Protein AF-A0A0L0CRK2-F1 (afdb_monomer)

Solvent-accessible surface area (backbone atoms only — not comparable to full-atom values): 11687 Å² total; per-residue (Å²): 144,70,78,75,65,72,51,56,44,48,48,44,44,53,53,49,49,50,48,45,52,72,73,42,84,86,64,79,87,74,56,69,65,60,54,51,49,54,25,52,44,57,60,50,49,52,51,47,54,47,52,53,46,52,78,40,98,55,59,78,74,70,24,38,53,68,66,81,98,44,100,46,71,32,73,90,44,76,27,23,46,67,73,44,50,48,61,48,50,54,54,49,54,53,42,52,53,50,50,52,50,47,53,53,49,47,69,75,40,47,66,61,52,45,62,74,61,65,71,63,66,58,67,62,51,51,53,50,51,51,53,52,50,53,49,51,56,52,52,50,43,55,49,36,54,54,48,29,49,51,47,52,69,74,63,40,82,80,56,53,66,60,40,51,50,35,52,48,52,50,69,44,39,65,57,54,51,45,51,58,70,53,68,32,69,74,49,45,52,52,51,51,52,54,53,53,51,54,53,54,57,58,63,74,77,110

Sequence (206 aa):
MVLGDKYTPFYIVAHYDTWKSLTKINQDETSFGTYFLIGCFIPLLLTFLTYMAHISNLPNEWKPGMEGDVCAVNTIRWSAVIYYYIPCCVVFCFSITLYVRIVVFKKKHSEELQSLFGHGPEPLLERFALLFRIFLFMGISWSLDILSYFFRLFFGAEDYFIYTALDLFNAFHGFFVFLAFICRKSVLQKIQKKISLTKKHKSNFF

Radius of gyration: 21.85 Å; Cα contacts (8 Å, |Δi|>4): 111; chains: 1; bounding box: 48×35×72 Å

Mean predicted aligned error: 10.13 Å

pLDDT: mean 76.77, std 10.76, range [35.81, 89.12]

Foldseek 3Di:
DPVLCLCLLLLLLLLVVLLCCLVCVDDDDPDPVVSVCRSNVLVVVLVVVLVVQQPDPDDPLLRLPCDPDDNDRDLLGPNCCVSPLVSVVVSLVSSVVSLVVSVVSCVVCVPVVCVSVPDDPPPVVVSNVVSVLVNVLSVLLSVLSVVLSVCCVPVNCPPVPRSVVSVVCSVCSVVVSCCVPCVDPVNVVVVVVVVVVVVVVVVVVD

Structure (mmCIF, N/CA/C/O backbone):
data_AF-A0A0L0CRK2-F1
#
_entry.id   AF-A0A0L0CRK2-F1
#
loop_
_atom_site.group_PDB
_atom_site.id
_atom_site.type_symbol
_atom_site.label_atom_id
_atom_site.label_alt_id
_atom_site.label_comp_id
_atom_site.label_asym_id
_atom_site.label_entity_id
_atom_site.label_seq_id
_atom_site.pdbx_PDB_ins_code
_atom_site.Cartn_x
_atom_site.Cartn_y
_atom_site.Cartn_z
_atom_site.occupancy
_atom_site.B_iso_or_equiv
_atom_site.auth_seq_id
_atom_site.auth_comp_id
_atom_site.auth_asym_id
_atom_site.auth_atom_id
_atom_site.pdbx_PDB_model_num
ATOM 1 N N . MET A 1 1 ? 12.368 -5.145 -4.541 1.00 36.31 1 MET A N 1
ATOM 2 C CA . MET A 1 1 ? 11.289 -4.316 -3.970 1.00 36.31 1 MET A CA 1
ATOM 3 C C . MET A 1 1 ? 9.948 -4.821 -4.514 1.00 36.31 1 MET A C 1
ATOM 5 O O . MET A 1 1 ? 9.408 -4.234 -5.425 1.00 36.31 1 MET A O 1
ATOM 9 N N . VAL A 1 2 ? 9.491 -5.998 -4.058 1.00 38.25 2 VAL A N 1
ATOM 10 C CA . VAL A 1 2 ? 8.211 -6.647 -4.473 1.00 38.25 2 VAL A CA 1
ATOM 11 C C . VAL A 1 2 ? 7.490 -7.231 -3.238 1.00 38.25 2 VAL A C 1
ATOM 13 O O . VAL A 1 2 ? 6.493 -7.942 -3.314 1.00 38.25 2 VAL A O 1
ATOM 16 N N . LEU A 1 3 ? 8.019 -6.967 -2.034 1.00 35.81 3 LEU A N 1
ATOM 17 C CA . LEU A 1 3 ? 7.400 -7.429 -0.790 1.00 35.81 3 LEU A CA 1
ATOM 18 C C . LEU A 1 3 ? 6.301 -6.478 -0.286 1.00 35.81 3 LEU A C 1
ATOM 20 O O . LEU A 1 3 ? 5.521 -6.893 0.565 1.00 35.81 3 LEU A O 1
ATOM 24 N N . GLY A 1 4 ? 6.222 -5.246 -0.806 1.00 45.47 4 GLY A N 1
ATOM 25 C CA . GLY A 1 4 ? 5.204 -4.258 -0.428 1.00 45.47 4 GLY A CA 1
ATOM 26 C C . GLY A 1 4 ? 3.812 -4.563 -0.992 1.00 45.47 4 GLY A C 1
ATOM 27 O O . GLY A 1 4 ? 2.815 -4.372 -0.299 1.00 45.47 4 GLY A O 1
ATOM 28 N N . ASP A 1 5 ? 3.731 -5.144 -2.192 1.00 51.47 5 ASP A N 1
ATOM 29 C CA . ASP A 1 5 ? 2.469 -5.217 -2.958 1.00 51.47 5 ASP A CA 1
ATOM 30 C C . ASP A 1 5 ? 1.616 -6.440 -2.632 1.00 51.47 5 ASP A C 1
ATOM 32 O O . ASP A 1 5 ? 0.447 -6.530 -3.008 1.00 51.47 5 ASP A O 1
ATOM 36 N N . LYS A 1 6 ? 2.177 -7.385 -1.870 1.00 50.41 6 LYS A N 1
ATOM 37 C CA . LYS A 1 6 ? 1.461 -8.586 -1.418 1.00 50.41 6 LYS A CA 1
ATOM 38 C C . LYS A 1 6 ? 0.311 -8.262 -0.460 1.00 50.41 6 LYS A C 1
ATOM 40 O O . LYS A 1 6 ? -0.557 -9.103 -0.245 1.00 50.41 6 LYS A O 1
ATOM 45 N N . TYR A 1 7 ? 0.282 -7.055 0.105 1.00 52.38 7 TYR A N 1
ATOM 46 C CA . TYR A 1 7 ? -0.694 -6.646 1.116 1.00 52.38 7 TYR A CA 1
ATOM 47 C C . TYR A 1 7 ? -1.873 -5.830 0.558 1.00 52.38 7 TYR A C 1
ATOM 49 O O . TYR A 1 7 ? -2.896 -5.699 1.230 1.00 52.38 7 TYR A O 1
ATOM 57 N N . THR A 1 8 ? -1.781 -5.311 -0.667 1.00 62.81 8 THR A N 1
ATOM 58 C CA . THR A 1 8 ? -2.810 -4.453 -1.284 1.00 62.81 8 THR A CA 1
ATOM 59 C C . THR A 1 8 ? -4.173 -5.142 -1.498 1.00 62.81 8 THR A C 1
ATOM 61 O O . THR A 1 8 ? -5.208 -4.513 -1.266 1.00 62.81 8 THR A O 1
ATOM 64 N N . PRO A 1 9 ? -4.241 -6.436 -1.864 1.00 68.56 9 PRO A N 1
ATOM 65 C CA . PRO A 1 9 ? -5.516 -7.147 -1.997 1.00 68.56 9 PRO A CA 1
ATOM 66 C C . PRO A 1 9 ? -6.211 -7.376 -0.648 1.00 68.56 9 PRO A C 1
ATOM 68 O O . PRO A 1 9 ? -7.414 -7.153 -0.518 1.00 68.56 9 PRO A O 1
ATOM 71 N N . PHE A 1 10 ? -5.450 -7.761 0.382 1.00 72.94 10 PHE A N 1
ATOM 72 C CA . PHE A 1 10 ? -5.966 -7.931 1.747 1.00 72.94 10 PHE A CA 1
ATOM 73 C C . PHE A 1 10 ? -6.481 -6.618 2.336 1.00 72.94 10 PHE A C 1
ATOM 75 O O . PHE A 1 10 ? -7.416 -6.605 3.134 1.00 72.94 10 PHE A O 1
ATOM 82 N N . TYR A 1 11 ? -5.900 -5.504 1.905 1.00 75.19 11 TYR A N 1
ATOM 83 C CA . TYR A 1 11 ? -6.330 -4.173 2.282 1.00 75.19 11 TYR A CA 1
ATOM 84 C C . TYR A 1 11 ? -7.701 -3.797 1.696 1.00 75.19 11 TYR A C 1
ATOM 86 O O . TYR A 1 11 ? -8.580 -3.361 2.444 1.00 75.19 11 TYR A O 1
ATOM 94 N N . ILE A 1 12 ? -7.928 -4.039 0.396 1.00 77.44 12 ILE A N 1
ATOM 95 C CA . ILE A 1 12 ? -9.258 -3.868 -0.215 1.00 77.44 12 ILE A CA 1
ATOM 96 C C . ILE A 1 12 ? -10.290 -4.704 0.537 1.00 77.44 12 ILE A C 1
ATOM 98 O O . ILE A 1 12 ? -11.371 -4.215 0.860 1.00 77.44 12 ILE A O 1
ATOM 102 N N . VAL A 1 13 ? -9.944 -5.955 0.831 1.00 81.25 13 VAL A N 1
ATOM 103 C CA . VAL A 1 13 ? -10.810 -6.889 1.548 1.00 81.25 13 VAL A CA 1
ATOM 104 C C . VAL A 1 13 ? -11.166 -6.357 2.939 1.00 81.25 13 VAL A C 1
ATOM 106 O O . VAL A 1 13 ? -12.339 -6.368 3.294 1.00 81.25 13 VAL A O 1
ATOM 109 N N . ALA A 1 14 ? -10.211 -5.802 3.690 1.00 78.06 14 ALA A N 1
ATOM 110 C CA . ALA A 1 14 ? -10.474 -5.198 4.999 1.00 78.06 14 ALA A CA 1
ATOM 111 C C . ALA A 1 14 ? -11.383 -3.954 4.919 1.00 78.06 14 ALA A C 1
ATOM 113 O O . ALA A 1 14 ? -12.277 -3.771 5.750 1.00 78.06 14 ALA A O 1
ATOM 114 N N . HIS A 1 15 ? -11.190 -3.100 3.907 1.00 79.25 15 HIS A N 1
ATOM 115 C CA . HIS A 1 15 ? -12.060 -1.943 3.665 1.00 79.25 15 HIS A CA 1
ATOM 116 C C . HIS A 1 15 ? -13.468 -2.365 3.248 1.00 79.25 15 HIS A C 1
ATOM 118 O O . HIS A 1 15 ? -14.451 -1.808 3.737 1.00 79.25 15 HIS A O 1
ATOM 124 N N . TYR A 1 16 ? -13.572 -3.362 2.374 1.00 82.44 16 TYR A N 1
ATOM 125 C CA . TYR A 1 16 ? -14.840 -3.919 1.930 1.00 82.44 16 TYR A CA 1
ATOM 126 C C . TYR A 1 16 ? -15.593 -4.595 3.078 1.00 82.44 16 TYR A C 1
ATOM 128 O O . TYR A 1 16 ? -16.785 -4.351 3.242 1.00 82.44 16 TYR A O 1
ATOM 136 N N . ASP A 1 17 ? -14.905 -5.381 3.904 1.00 80.69 17 ASP A N 1
ATOM 137 C CA . ASP A 1 17 ? -15.493 -6.033 5.073 1.00 80.69 17 ASP A CA 1
ATOM 138 C C . ASP A 1 17 ? -15.990 -5.010 6.098 1.00 80.69 17 ASP A C 1
ATOM 140 O O . ASP A 1 17 ? -17.112 -5.109 6.591 1.00 80.69 17 ASP A O 1
ATOM 144 N N . THR A 1 18 ? -15.217 -3.946 6.330 1.00 76.56 18 THR A N 1
ATOM 145 C CA . THR A 1 18 ? -15.659 -2.834 7.181 1.00 76.56 18 THR A CA 1
ATOM 146 C C . THR A 1 18 ? -16.890 -2.152 6.591 1.00 76.56 18 THR A C 1
ATOM 148 O O . THR A 1 18 ? -17.867 -1.924 7.297 1.00 76.56 18 THR A O 1
ATOM 151 N N . TRP A 1 19 ? -16.877 -1.835 5.295 1.00 80.88 19 TRP A N 1
ATOM 152 C CA . TRP A 1 19 ? -18.024 -1.240 4.610 1.00 80.88 19 TRP A CA 1
ATOM 153 C C . TRP A 1 19 ? -19.273 -2.125 4.713 1.00 80.88 19 TRP A C 1
ATOM 155 O O . TRP A 1 19 ? -20.365 -1.636 5.010 1.00 80.88 19 TRP A O 1
ATOM 165 N N . LYS A 1 20 ? -19.115 -3.434 4.515 1.00 79.19 20 LYS A N 1
ATOM 166 C CA . LYS A 1 20 ? -20.189 -4.420 4.630 1.00 79.19 20 LYS A CA 1
ATOM 167 C C . LYS A 1 20 ? -20.707 -4.514 6.066 1.00 79.19 20 LYS A C 1
ATOM 169 O O . LYS A 1 20 ? -21.913 -4.434 6.259 1.00 79.19 20 LYS A O 1
ATOM 174 N N . SER A 1 21 ? -19.821 -4.586 7.060 1.00 76.06 21 SER A N 1
ATOM 175 C CA . SER A 1 21 ? -20.184 -4.590 8.484 1.00 76.06 21 SER A CA 1
ATOM 176 C C . SER A 1 21 ? -20.952 -3.332 8.897 1.00 76.06 21 SER A C 1
ATOM 178 O O . SER A 1 21 ? -21.881 -3.410 9.691 1.00 76.06 21 SER A O 1
ATOM 180 N N . LEU A 1 22 ? -20.602 -2.169 8.340 1.00 74.06 22 LEU A N 1
ATOM 181 C CA . LEU A 1 22 ? -21.299 -0.906 8.609 1.00 74.06 22 LEU A CA 1
ATOM 182 C C . LEU A 1 22 ? -22.679 -0.824 7.946 1.00 74.06 22 LEU A C 1
ATOM 184 O O . LEU A 1 22 ? -23.572 -0.181 8.484 1.00 74.06 22 LEU A O 1
ATOM 188 N N . THR A 1 23 ? -22.849 -1.441 6.775 1.00 73.12 23 THR A N 1
ATOM 189 C CA . THR A 1 23 ? -24.088 -1.351 5.982 1.00 73.12 23 THR A CA 1
ATOM 190 C C . THR A 1 23 ? -25.065 -2.498 6.232 1.00 73.12 23 THR A C 1
ATOM 192 O O . THR A 1 23 ? -26.259 -2.341 5.987 1.00 73.12 23 THR A O 1
ATOM 195 N N . LYS A 1 24 ? -24.591 -3.649 6.718 1.00 70.19 24 LYS A N 1
ATOM 196 C CA . LYS A 1 24 ? -25.390 -4.854 6.971 1.00 70.19 24 LYS A CA 1
ATOM 197 C C . LYS A 1 24 ? -25.161 -5.373 8.385 1.00 70.19 24 LYS A C 1
ATOM 199 O O . LYS A 1 24 ? -24.598 -6.443 8.584 1.00 70.19 24 LYS A O 1
ATOM 204 N N . ILE A 1 25 ? -25.663 -4.628 9.361 1.00 61.53 25 ILE A N 1
ATOM 205 C CA . ILE A 1 25 ? -25.484 -4.901 10.797 1.00 61.53 25 ILE A CA 1
ATOM 206 C C . ILE A 1 25 ? -26.128 -6.240 11.245 1.00 61.53 25 ILE A C 1
ATOM 208 O O . ILE A 1 25 ? -25.830 -6.717 12.330 1.00 61.53 25 ILE A O 1
ATOM 212 N N . ASN A 1 26 ? -26.925 -6.904 10.390 1.00 52.72 26 ASN A N 1
ATOM 213 C CA . ASN A 1 26 ? -27.700 -8.112 10.724 1.00 52.72 26 ASN A CA 1
ATOM 214 C C . ASN A 1 26 ? -27.588 -9.289 9.725 1.00 52.72 26 ASN A C 1
ATOM 216 O O . ASN A 1 26 ? -28.481 -10.133 9.708 1.00 52.72 26 ASN A O 1
ATOM 220 N N . GLN A 1 27 ? -26.569 -9.374 8.856 1.00 52.06 27 GLN A N 1
ATOM 221 C CA . GLN A 1 27 ? -26.530 -10.450 7.846 1.00 52.06 27 GLN A CA 1
ATOM 222 C C . GLN A 1 27 ? -25.174 -11.161 7.744 1.00 52.06 27 GLN A C 1
ATOM 224 O O . GLN A 1 27 ? -24.186 -10.534 7.370 1.00 52.06 27 GLN A O 1
ATOM 229 N N . ASP A 1 28 ? -25.210 -12.464 8.057 1.00 55.88 28 ASP A N 1
ATOM 230 C CA . ASP A 1 28 ? -24.204 -13.536 7.969 1.00 55.88 28 ASP A CA 1
ATOM 231 C C . ASP A 1 28 ? -22.724 -13.144 7.838 1.00 55.88 28 ASP A C 1
ATOM 233 O O . ASP A 1 28 ? -22.270 -12.582 6.831 1.00 55.88 28 ASP A O 1
ATOM 237 N N . GLU A 1 29 ? -21.947 -13.582 8.838 1.00 58.38 29 GLU A N 1
ATOM 238 C CA . GLU A 1 29 ? -20.487 -13.635 8.808 1.00 58.38 29 GLU A CA 1
ATOM 239 C C . GLU A 1 29 ? -20.020 -14.460 7.601 1.00 58.38 29 GLU A C 1
ATOM 241 O O . GLU A 1 29 ? -19.948 -15.689 7.617 1.00 58.38 29 GLU A O 1
ATOM 246 N N . THR A 1 30 ? -19.659 -13.782 6.516 1.00 57.88 30 THR A N 1
ATOM 247 C CA . THR A 1 30 ? -18.853 -14.410 5.471 1.00 57.88 30 THR A CA 1
ATOM 248 C C . THR A 1 30 ? -17.532 -14.846 6.090 1.00 57.88 30 THR A C 1
ATOM 250 O O . THR A 1 30 ? -16.768 -14.005 6.558 1.00 57.88 30 THR A O 1
ATOM 253 N N . SER A 1 31 ? -17.276 -16.158 6.094 1.00 65.88 31 SER A N 1
ATOM 254 C CA . SER A 1 31 ? -16.084 -16.755 6.702 1.00 65.88 31 SER A CA 1
ATOM 255 C C . SER A 1 31 ? -14.807 -16.057 6.234 1.00 65.88 31 SER A C 1
ATOM 257 O O . SER A 1 31 ? -14.587 -15.883 5.029 1.00 65.88 31 SER A O 1
ATOM 259 N N . PHE A 1 32 ? -13.943 -15.713 7.194 1.00 71.44 32 PHE A N 1
ATOM 260 C CA . PHE A 1 32 ? -12.605 -15.142 6.992 1.00 71.44 32 PHE A CA 1
ATOM 261 C C . PHE A 1 32 ? -11.808 -15.860 5.888 1.00 71.44 32 PHE A C 1
ATOM 263 O O . PHE A 1 32 ? -11.055 -15.225 5.150 1.00 71.44 32 PHE A O 1
ATOM 270 N N . GLY A 1 33 ? -12.030 -17.169 5.709 1.00 72.94 33 GLY A N 1
ATOM 271 C CA . GLY A 1 33 ? -11.408 -17.956 4.644 1.00 72.94 33 GLY A CA 1
ATOM 272 C C . GLY A 1 33 ? -11.730 -17.458 3.231 1.00 72.94 33 GLY A C 1
ATOM 273 O O . GLY A 1 33 ? -10.839 -17.406 2.391 1.00 72.94 33 GLY A O 1
ATOM 274 N N . THR A 1 34 ? -12.961 -17.016 2.963 1.00 76.25 34 THR A N 1
ATOM 275 C CA . THR A 1 34 ? -13.360 -16.518 1.630 1.00 76.25 34 THR A CA 1
ATOM 276 C C . THR A 1 34 ? -12.650 -15.207 1.302 1.00 76.25 34 THR A C 1
ATOM 278 O O . THR A 1 34 ? -12.123 -15.020 0.208 1.00 76.25 34 THR A O 1
ATOM 281 N N . TYR A 1 35 ? -12.577 -14.314 2.283 1.00 75.62 35 TYR A N 1
ATOM 282 C CA . TYR A 1 35 ? -11.869 -13.043 2.181 1.00 75.62 35 TYR A CA 1
ATOM 283 C C . TYR A 1 35 ? -10.363 -13.225 1.986 1.00 75.62 35 TYR A C 1
ATOM 285 O O . TYR A 1 35 ? -9.758 -12.558 1.145 1.00 75.62 35 TYR A O 1
ATOM 293 N N . PHE A 1 36 ? -9.769 -14.172 2.712 1.00 79.56 36 PHE A N 1
ATOM 294 C CA . PHE A 1 36 ? -8.368 -14.535 2.549 1.00 79.56 36 PHE A CA 1
ATOM 295 C C . PHE A 1 36 ? -8.086 -15.099 1.149 1.00 79.56 36 PHE A C 1
ATOM 297 O O . PHE A 1 36 ? -7.136 -14.675 0.493 1.00 79.56 36 PHE A O 1
ATOM 304 N N . LEU A 1 37 ? -8.946 -15.995 0.654 1.00 83.38 37 LEU A N 1
ATOM 305 C CA . LEU A 1 37 ? -8.837 -16.558 -0.692 1.00 83.38 37 LEU A CA 1
ATOM 306 C C . LEU A 1 37 ? -8.912 -15.478 -1.778 1.00 83.38 37 LEU A C 1
ATOM 308 O O . LEU A 1 37 ? -8.086 -15.492 -2.685 1.00 83.38 37 LEU A O 1
ATOM 312 N N . ILE A 1 38 ? -9.830 -14.512 -1.668 1.00 80.69 38 ILE A N 1
ATOM 313 C CA . ILE A 1 38 ? -9.928 -13.382 -2.612 1.00 80.69 38 ILE A CA 1
ATOM 314 C C . ILE A 1 38 ? -8.653 -12.528 -2.581 1.00 80.69 38 ILE A C 1
ATOM 316 O O . ILE A 1 38 ? -8.122 -12.172 -3.635 1.00 80.69 38 ILE A O 1
ATOM 320 N N . GLY A 1 39 ? -8.133 -12.240 -1.383 1.00 80.12 39 GLY A N 1
ATOM 321 C CA . GLY A 1 39 ? -6.882 -11.501 -1.205 1.00 80.12 39 GLY A CA 1
ATOM 322 C C . GLY A 1 39 ? -5.674 -12.206 -1.832 1.00 80.12 39 GLY A C 1
ATOM 323 O O . GLY A 1 39 ? -4.819 -11.554 -2.422 1.00 80.12 39 GLY A O 1
ATOM 324 N N . CYS A 1 40 ? -5.626 -13.536 -1.783 1.00 83.81 40 CYS A N 1
ATOM 325 C CA . CYS A 1 40 ? -4.587 -14.328 -2.445 1.00 83.81 40 CYS A CA 1
ATOM 326 C C . CYS A 1 40 ? -4.801 -14.462 -3.957 1.00 83.81 40 CYS A C 1
ATOM 328 O O . CYS A 1 40 ? -3.837 -14.485 -4.718 1.00 83.81 40 CYS A O 1
ATOM 330 N N . PHE A 1 41 ? -6.049 -14.563 -4.409 1.00 85.44 41 PHE A N 1
ATOM 331 C CA . PHE A 1 41 ? -6.373 -14.877 -5.797 1.00 85.44 41 PHE A CA 1
ATOM 332 C C . PHE A 1 41 ? -5.975 -13.759 -6.763 1.00 85.44 41 PHE A C 1
ATOM 334 O O . PHE A 1 41 ? -5.354 -14.029 -7.785 1.00 85.44 41 PHE A O 1
ATOM 341 N N . ILE A 1 42 ? -6.275 -12.501 -6.428 1.00 82.12 42 ILE A N 1
ATOM 342 C CA . ILE A 1 42 ? -5.956 -11.337 -7.271 1.00 82.12 42 ILE A CA 1
ATOM 343 C C . ILE A 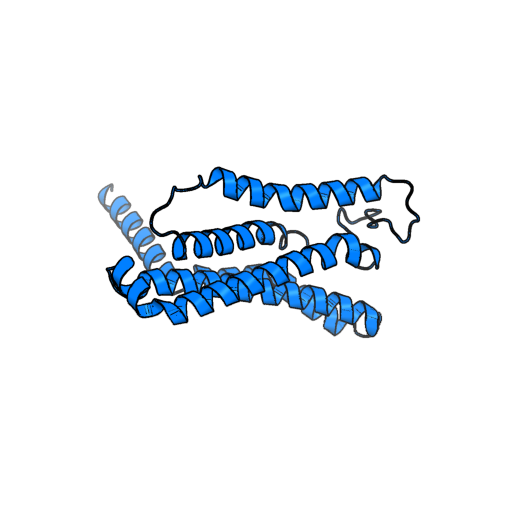1 42 ? -4.450 -11.236 -7.604 1.00 82.12 42 ILE A C 1
ATOM 345 O O . ILE A 1 42 ? -4.114 -11.174 -8.787 1.00 82.12 42 ILE A O 1
ATOM 349 N N . PRO A 1 43 ? -3.518 -11.245 -6.629 1.00 83.81 43 PRO A N 1
ATOM 350 C CA . PRO A 1 43 ? -2.091 -11.143 -6.920 1.00 83.81 43 PRO A CA 1
ATOM 351 C C . PRO A 1 43 ? -1.551 -12.400 -7.611 1.00 83.81 43 PRO A C 1
ATOM 353 O O . PRO A 1 43 ? -0.675 -12.283 -8.467 1.00 83.81 43 PRO A O 1
ATOM 356 N N . LEU A 1 44 ? -2.083 -13.590 -7.300 1.00 86.31 44 LEU A N 1
ATOM 357 C CA . LEU A 1 44 ? -1.728 -14.823 -8.009 1.00 86.31 44 LEU A CA 1
ATOM 358 C C . LEU A 1 44 ? -2.136 -14.759 -9.481 1.00 86.31 44 LEU A C 1
ATOM 360 O O . LEU A 1 44 ? -1.332 -15.098 -10.344 1.00 86.31 44 LEU A O 1
ATOM 364 N N . LEU A 1 45 ? -3.342 -14.271 -9.773 1.00 87.31 45 LEU A N 1
ATOM 365 C CA . LEU A 1 45 ? -3.829 -14.096 -11.135 1.00 87.31 45 LEU A CA 1
ATOM 366 C C . LEU A 1 45 ? -2.969 -13.087 -11.906 1.00 87.31 45 LEU A C 1
ATOM 368 O O . LEU A 1 45 ? -2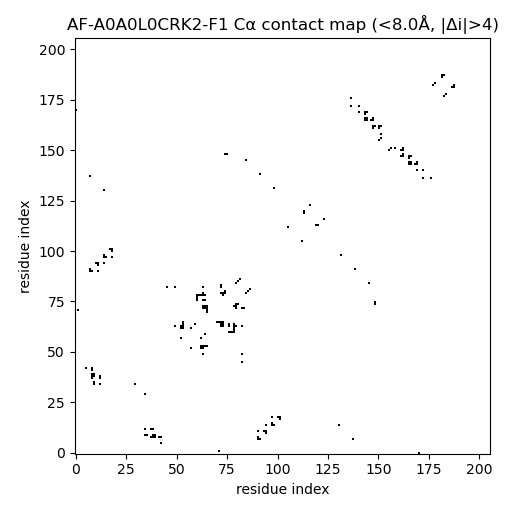.537 -13.386 -13.014 1.00 87.31 45 LEU A O 1
ATOM 372 N N . LEU A 1 46 ? -2.661 -11.927 -11.317 1.00 85.25 46 LEU A N 1
ATOM 373 C CA . LEU A 1 46 ? -1.789 -10.924 -11.944 1.00 85.25 46 LEU A CA 1
ATOM 374 C C . LEU A 1 46 ? -0.381 -11.472 -12.213 1.00 85.25 46 LEU A C 1
ATOM 376 O O . LEU A 1 46 ? 0.173 -11.263 -13.295 1.00 85.25 46 LEU A O 1
ATOM 380 N N . THR A 1 47 ? 0.179 -12.221 -11.261 1.00 86.25 47 THR A N 1
ATOM 381 C CA . THR A 1 47 ? 1.489 -12.872 -11.413 1.00 86.25 47 THR A CA 1
ATOM 382 C C . THR A 1 47 ? 1.453 -13.907 -12.532 1.00 86.25 47 THR A C 1
ATOM 384 O O . THR A 1 47 ? 2.335 -13.920 -13.387 1.00 86.25 47 THR A O 1
ATOM 387 N N . PHE A 1 48 ? 0.410 -14.738 -12.568 1.00 87.88 48 PHE A N 1
ATOM 388 C CA . PHE A 1 48 ? 0.217 -15.749 -13.599 1.00 87.88 48 PHE A CA 1
ATOM 389 C C . PHE A 1 48 ? 0.085 -15.123 -14.991 1.00 87.88 48 PHE A C 1
ATOM 391 O O . PHE A 1 48 ? 0.794 -15.529 -15.904 1.00 87.88 48 PHE A O 1
ATOM 398 N N . LEU A 1 49 ? -0.747 -14.090 -15.154 1.00 88.00 49 LEU A N 1
ATOM 399 C CA . LEU A 1 49 ? -0.907 -13.383 -16.430 1.00 88.00 49 LEU A CA 1
ATOM 400 C C . LEU A 1 49 ? 0.406 -12.749 -16.902 1.00 88.00 49 LEU A C 1
ATOM 402 O O . LEU A 1 49 ? 0.751 -12.844 -18.078 1.00 88.00 49 LEU A O 1
ATOM 406 N N . THR A 1 50 ? 1.165 -12.155 -15.982 1.00 86.56 50 THR A N 1
ATOM 407 C CA . THR A 1 50 ? 2.471 -11.559 -16.292 1.00 86.56 50 THR A CA 1
ATOM 408 C C . THR A 1 50 ? 3.487 -12.624 -16.709 1.00 86.56 50 THR A C 1
ATOM 410 O O . THR A 1 50 ? 4.233 -12.431 -17.668 1.00 86.56 50 THR A O 1
ATOM 413 N N . TYR A 1 51 ? 3.493 -13.774 -16.034 1.00 86.12 51 TYR A N 1
ATOM 414 C CA . TYR A 1 51 ? 4.338 -14.908 -16.399 1.00 86.12 51 TYR A CA 1
ATOM 415 C C . TYR A 1 51 ? 3.963 -15.485 -17.773 1.00 86.12 51 TYR A C 1
ATOM 417 O O . TYR A 1 51 ? 4.836 -15.711 -18.608 1.00 86.12 5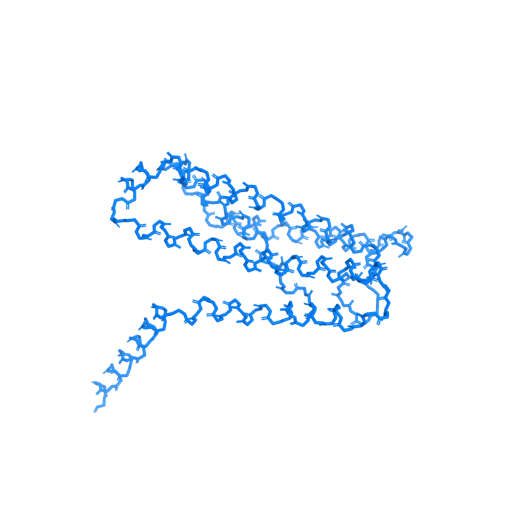1 TYR A O 1
ATOM 425 N N . MET A 1 52 ? 2.666 -15.637 -18.056 1.00 87.25 52 MET A N 1
ATOM 426 C CA . MET A 1 52 ? 2.179 -16.073 -19.368 1.00 87.25 52 MET A CA 1
ATOM 427 C C . MET A 1 52 ? 2.587 -15.094 -20.478 1.00 87.25 52 MET A C 1
ATOM 429 O O . MET A 1 52 ? 2.997 -15.519 -21.559 1.00 87.25 52 MET A O 1
ATOM 433 N N . ALA A 1 53 ? 2.543 -13.787 -20.213 1.00 86.12 53 ALA A N 1
ATOM 434 C CA . ALA A 1 53 ? 3.021 -12.770 -21.148 1.00 86.12 53 ALA A CA 1
ATOM 435 C C . ALA A 1 53 ? 4.543 -12.838 -21.370 1.00 86.12 53 ALA A C 1
ATOM 437 O O . ALA A 1 53 ? 5.018 -12.570 -22.470 1.00 86.12 53 ALA A O 1
ATOM 438 N N . HIS A 1 54 ? 5.321 -13.236 -20.361 1.00 84.06 54 HIS A N 1
ATOM 439 C CA . HIS A 1 54 ? 6.766 -13.404 -20.501 1.00 84.06 54 HIS A CA 1
ATOM 440 C C . HIS A 1 54 ? 7.142 -14.543 -21.461 1.00 84.06 54 HIS A C 1
ATOM 442 O O . HIS A 1 54 ? 7.980 -14.344 -22.341 1.00 84.06 54 HIS A O 1
ATOM 448 N N . ILE A 1 55 ? 6.498 -15.708 -21.323 1.00 85.69 55 ILE A N 1
ATOM 449 C CA . ILE A 1 55 ? 6.777 -16.898 -22.150 1.00 85.69 55 ILE A CA 1
ATOM 450 C C . ILE A 1 55 ? 6.159 -16.827 -23.555 1.00 85.69 55 ILE A C 1
ATOM 452 O O . ILE A 1 55 ? 6.466 -17.651 -24.413 1.00 85.69 55 ILE A O 1
ATOM 456 N N . SER A 1 56 ? 5.271 -15.863 -23.796 1.00 87.12 56 SER A N 1
ATOM 457 C CA . SER A 1 56 ? 4.608 -15.681 -25.086 1.00 87.12 56 SER A CA 1
ATOM 458 C C . SER A 1 56 ? 5.544 -15.071 -26.136 1.00 87.12 56 SER A C 1
ATOM 460 O O . SER A 1 56 ? 6.505 -14.363 -25.822 1.00 87.12 56 SER A O 1
ATOM 462 N N . ASN A 1 57 ? 5.212 -15.272 -27.416 1.00 84.62 57 ASN A N 1
ATOM 463 C CA . ASN A 1 57 ? 5.908 -14.673 -28.565 1.00 84.62 57 ASN A CA 1
ATOM 464 C C . ASN A 1 57 ? 5.563 -13.181 -28.751 1.00 84.62 57 ASN A C 1
ATOM 466 O O . ASN A 1 57 ? 5.198 -12.739 -29.838 1.00 84.62 57 ASN A O 1
ATOM 470 N N . LEU A 1 58 ? 5.647 -12.400 -27.675 1.00 83.81 58 LEU A N 1
ATOM 471 C CA . LEU A 1 58 ? 5.510 -10.946 -27.706 1.00 83.81 58 LEU A CA 1
ATOM 472 C C . LEU A 1 58 ? 6.833 -10.290 -28.141 1.00 83.81 58 LEU A C 1
ATOM 474 O O . LEU A 1 58 ? 7.906 -10.812 -27.819 1.00 83.81 58 LEU A O 1
ATOM 478 N N . PRO A 1 59 ? 6.790 -9.133 -28.827 1.00 83.06 59 PRO A N 1
ATOM 479 C CA . PRO A 1 59 ? 7.989 -8.344 -29.084 1.00 83.06 59 PRO A CA 1
ATOM 480 C C . PRO A 1 59 ? 8.660 -7.945 -27.763 1.00 83.06 59 PRO A C 1
ATOM 482 O O . PRO A 1 59 ? 7.982 -7.721 -26.759 1.00 83.06 59 PRO A O 1
ATOM 485 N N . ASN A 1 60 ? 9.988 -7.809 -27.765 1.00 78.69 60 ASN A N 1
ATOM 486 C CA . ASN A 1 60 ? 10.778 -7.554 -26.550 1.00 78.69 60 ASN A CA 1
ATOM 487 C 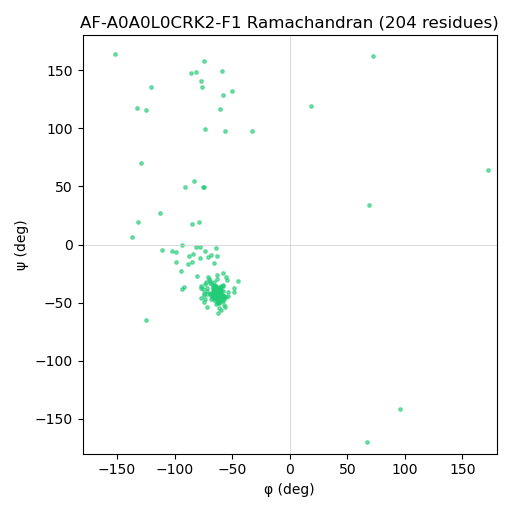C . ASN A 1 60 ? 10.368 -6.280 -25.785 1.00 78.69 60 ASN A C 1
ATOM 489 O O . ASN A 1 60 ? 10.577 -6.204 -24.576 1.00 78.69 60 ASN A O 1
ATOM 493 N N . GLU A 1 61 ? 9.756 -5.310 -26.468 1.00 78.44 61 GLU A N 1
ATOM 494 C CA . GLU A 1 61 ? 9.215 -4.078 -25.876 1.00 78.44 61 GLU A CA 1
ATOM 495 C C . GLU A 1 61 ? 7.971 -4.316 -25.003 1.00 78.44 61 GLU A C 1
ATOM 497 O O . GLU A 1 61 ? 7.750 -3.606 -24.024 1.00 78.44 61 GLU A O 1
ATOM 502 N N . TRP A 1 62 ? 7.178 -5.341 -25.326 1.00 78.94 62 TRP A N 1
ATOM 503 C CA . TRP A 1 62 ? 5.925 -5.686 -24.642 1.00 78.94 62 TRP A CA 1
ATOM 504 C C . TRP A 1 62 ? 6.090 -6.815 -23.629 1.00 78.94 62 TRP A C 1
ATOM 506 O O . TRP A 1 62 ? 5.152 -7.142 -22.897 1.00 78.94 62 TRP A O 1
ATOM 516 N N . LYS A 1 63 ? 7.277 -7.422 -23.577 1.00 82.62 63 LYS A N 1
ATOM 517 C CA . LYS A 1 63 ? 7.612 -8.423 -22.573 1.00 82.62 63 LYS A CA 1
ATOM 518 C C . LYS A 1 63 ? 7.913 -7.740 -21.238 1.00 82.62 63 LYS A C 1
ATOM 520 O O . LYS A 1 63 ? 8.628 -6.742 -21.218 1.00 82.62 63 LYS A O 1
ATOM 525 N N . PRO A 1 64 ? 7.481 -8.314 -20.102 1.00 77.00 64 PRO A N 1
ATOM 526 C CA . PRO A 1 64 ? 7.747 -7.776 -18.761 1.00 77.00 64 PRO A CA 1
ATOM 527 C C . PRO A 1 64 ? 9.240 -7.754 -18.371 1.00 77.00 64 PRO A C 1
ATOM 529 O O . PRO A 1 64 ? 9.582 -7.257 -17.298 1.00 77.00 64 PRO A O 1
ATOM 532 N N . GLY A 1 65 ? 10.127 -8.267 -19.234 1.00 73.81 65 GLY A N 1
ATOM 533 C CA . GLY A 1 65 ? 11.574 -8.128 -19.091 1.00 73.81 65 GLY A CA 1
ATOM 534 C C . GLY A 1 65 ? 12.157 -8.906 -17.915 1.00 73.81 65 GLY A C 1
ATOM 535 O O . GLY A 1 65 ? 13.106 -8.424 -17.308 1.00 73.81 65 GLY A O 1
ATOM 536 N N . MET A 1 66 ? 11.591 -10.077 -17.596 1.00 71.19 66 MET A N 1
ATOM 537 C CA . MET A 1 66 ? 12.089 -11.003 -16.565 1.00 71.19 66 MET A CA 1
ATOM 538 C C . MET A 1 66 ? 13.355 -11.752 -17.036 1.00 71.19 66 MET A C 1
ATOM 540 O O . MET A 1 66 ? 13.416 -12.975 -17.002 1.00 71.19 66 MET A O 1
ATOM 544 N N . GLU A 1 67 ? 14.346 -11.027 -17.549 1.00 66.38 67 GLU A N 1
ATOM 545 C CA . GLU A 1 67 ? 15.590 -11.575 -18.103 1.00 66.38 67 GLU A CA 1
ATOM 546 C C . GLU A 1 67 ? 16.786 -11.009 -17.312 1.00 66.38 67 GLU A C 1
ATOM 548 O O . GLU A 1 67 ? 16.829 -9.806 -17.045 1.00 66.38 67 GLU A O 1
ATOM 553 N N . GLY A 1 68 ? 17.760 -11.853 -16.939 1.00 66.50 68 GLY A N 1
ATOM 554 C CA . GLY A 1 68 ? 18.985 -11.445 -16.226 1.00 66.50 68 GLY A CA 1
ATOM 555 C C . GLY A 1 68 ? 18.933 -11.597 -14.696 1.00 66.50 68 GLY A C 1
ATOM 556 O O . GLY A 1 68 ? 18.383 -12.568 -14.182 1.00 66.50 68 GLY A O 1
ATOM 557 N N . ASP A 1 69 ? 19.525 -10.642 -13.966 1.00 59.69 69 ASP A N 1
ATOM 558 C CA . ASP A 1 69 ? 19.826 -10.736 -12.521 1.00 59.69 69 ASP A CA 1
ATOM 559 C C . ASP A 1 69 ? 18.625 -10.515 -11.580 1.00 59.69 69 ASP A C 1
ATOM 561 O O . ASP A 1 69 ? 18.759 -10.597 -10.355 1.00 59.69 69 ASP A O 1
ATOM 565 N N . VAL A 1 70 ? 17.439 -10.211 -12.118 1.00 64.00 70 VAL A N 1
ATOM 566 C CA . VAL A 1 70 ? 16.264 -9.845 -11.316 1.00 64.00 70 VAL A CA 1
ATOM 567 C C . VAL A 1 70 ? 15.075 -10.741 -11.655 1.00 64.00 70 VAL A C 1
ATOM 569 O O . VAL A 1 70 ? 14.523 -10.687 -12.749 1.00 64.00 70 VAL A O 1
ATOM 572 N N . CYS A 1 71 ? 14.625 -11.533 -10.677 1.00 72.44 71 CYS A N 1
ATOM 573 C CA . CYS A 1 71 ? 13.423 -12.371 -10.782 1.00 72.44 71 CYS A CA 1
ATOM 574 C C . CYS A 1 71 ? 12.152 -11.553 -10.464 1.00 72.44 71 CYS A C 1
ATOM 576 O O . CYS A 1 71 ? 11.405 -11.849 -9.530 1.00 72.44 71 CYS A O 1
ATOM 578 N N . ALA A 1 72 ? 11.966 -10.443 -11.181 1.00 70.31 72 ALA A N 1
ATOM 579 C CA . ALA A 1 72 ? 10.843 -9.521 -11.027 1.00 70.31 72 ALA A CA 1
ATOM 580 C C . ALA A 1 72 ? 10.543 -8.799 -12.349 1.00 70.31 72 ALA A C 1
ATOM 582 O O . ALA A 1 72 ? 11.369 -8.785 -13.260 1.00 70.31 72 ALA A O 1
ATOM 583 N N . VAL A 1 73 ? 9.360 -8.179 -12.445 1.00 75.88 73 VAL A N 1
ATOM 584 C CA . VAL A 1 73 ? 9.039 -7.274 -13.560 1.00 75.88 73 VAL A CA 1
ATOM 585 C C . VAL A 1 73 ? 10.072 -6.154 -13.583 1.00 75.88 73 VAL A C 1
ATOM 587 O O . VAL A 1 73 ? 10.318 -5.511 -12.561 1.00 75.88 73 VAL A O 1
ATOM 590 N N . ASN A 1 74 ? 10.673 -5.915 -14.745 1.00 76.25 74 ASN A N 1
ATOM 591 C CA . ASN A 1 74 ? 11.660 -4.861 -14.892 1.00 76.25 74 ASN A CA 1
ATOM 592 C C . ASN A 1 74 ? 10.961 -3.494 -14.898 1.00 76.25 74 ASN A C 1
ATOM 594 O O . ASN A 1 74 ? 10.436 -3.067 -15.926 1.00 76.25 74 ASN A O 1
ATOM 598 N N . THR A 1 75 ? 10.968 -2.812 -13.749 1.00 74.06 75 THR A N 1
ATOM 599 C CA . THR A 1 75 ? 10.308 -1.511 -13.526 1.00 74.06 75 THR A CA 1
ATOM 600 C C . THR A 1 75 ? 10.935 -0.346 -14.290 1.00 74.06 75 THR A C 1
ATOM 602 O O . THR A 1 75 ? 10.356 0.735 -14.331 1.00 74.06 75 THR A O 1
ATOM 605 N N . ILE A 1 76 ? 12.091 -0.558 -14.928 1.00 71.56 76 ILE A N 1
ATOM 606 C CA . ILE A 1 76 ? 12.769 0.438 -15.769 1.00 71.56 76 ILE A CA 1
ATOM 607 C C . ILE A 1 76 ? 12.137 0.484 -17.166 1.00 71.56 76 ILE A C 1
ATOM 609 O O . ILE A 1 76 ? 12.177 1.509 -17.841 1.00 71.56 76 ILE A O 1
ATOM 613 N N . ARG A 1 77 ? 11.540 -0.624 -17.620 1.00 74.44 77 ARG A N 1
ATOM 614 C CA . ARG A 1 77 ? 10.906 -0.702 -18.938 1.00 74.44 77 ARG A CA 1
ATOM 615 C C . ARG A 1 77 ? 9.464 -0.208 -18.884 1.00 74.44 77 ARG A C 1
ATOM 617 O O . ARG A 1 77 ? 8.737 -0.469 -17.929 1.00 74.44 77 ARG A O 1
ATOM 624 N N . TRP A 1 78 ? 9.009 0.385 -19.987 1.00 79.31 78 TRP A N 1
ATOM 625 C CA . TRP A 1 78 ? 7.613 0.794 -20.185 1.00 79.31 78 TRP A CA 1
ATOM 626 C C . TRP A 1 78 ? 6.604 -0.346 -20.005 1.00 79.31 78 TRP A C 1
ATOM 628 O O . TRP A 1 78 ? 5.478 -0.112 -19.568 1.00 79.31 78 TRP A O 1
ATOM 638 N N . SER A 1 79 ? 7.011 -1.592 -20.261 1.00 82.06 79 SER A N 1
ATOM 639 C CA . SER A 1 79 ? 6.205 -2.787 -19.995 1.00 82.06 79 SER A CA 1
ATOM 640 C C . SER A 1 79 ? 5.730 -2.875 -18.538 1.00 82.06 79 SER A C 1
ATOM 642 O O . SER A 1 79 ? 4.643 -3.390 -18.278 1.00 82.06 79 SER A O 1
ATOM 644 N N . ALA A 1 80 ? 6.491 -2.342 -17.576 1.00 79.62 80 ALA A N 1
ATOM 645 C CA . ALA A 1 80 ? 6.090 -2.312 -16.172 1.00 79.62 80 ALA A CA 1
ATOM 646 C C . ALA A 1 80 ? 4.828 -1.480 -15.928 1.00 79.62 80 ALA A C 1
ATOM 648 O O . ALA A 1 80 ? 4.077 -1.766 -14.998 1.00 79.62 80 ALA A O 1
ATOM 649 N N . VAL A 1 81 ? 4.537 -0.492 -16.778 1.00 83.69 81 VAL A N 1
ATOM 650 C CA . VAL A 1 81 ? 3.288 0.271 -16.679 1.00 83.69 81 VAL A CA 1
ATOM 651 C C . VAL A 1 81 ? 2.089 -0.657 -16.823 1.00 83.69 81 VAL A C 1
ATOM 653 O O . VAL A 1 81 ? 1.157 -0.584 -16.031 1.00 83.69 81 VAL A O 1
ATOM 656 N N . ILE A 1 82 ? 2.140 -1.574 -17.786 1.00 85.44 82 ILE A N 1
ATOM 657 C CA . ILE A 1 82 ? 1.024 -2.459 -18.124 1.00 85.44 82 ILE A CA 1
ATOM 658 C C . ILE A 1 82 ? 0.858 -3.560 -17.080 1.00 85.44 82 ILE A C 1
ATOM 660 O O . ILE A 1 82 ? -0.246 -3.780 -16.589 1.00 85.44 82 ILE A O 1
ATOM 664 N N . TYR A 1 83 ? 1.948 -4.246 -16.735 1.00 83.31 83 TYR A N 1
ATOM 665 C CA . TYR A 1 83 ? 1.876 -5.442 -15.891 1.00 83.31 83 TYR A CA 1
ATOM 666 C C . TYR A 1 83 ? 1.954 -5.149 -14.390 1.00 83.31 83 TYR A C 1
ATOM 668 O O . TYR A 1 83 ? 1.597 -6.009 -13.589 1.00 83.31 83 TYR A O 1
ATOM 676 N N . TYR A 1 84 ? 2.402 -3.954 -13.995 1.00 82.75 84 TYR A N 1
ATOM 677 C CA . TYR A 1 84 ? 2.591 -3.591 -12.592 1.00 82.75 84 TYR A CA 1
ATOM 678 C C . TYR A 1 84 ? 1.832 -2.313 -12.215 1.00 82.75 84 TYR A C 1
ATOM 680 O O . TYR A 1 84 ? 0.876 -2.389 -11.443 1.00 82.75 84 TYR A O 1
ATOM 688 N N . TYR A 1 85 ? 2.170 -1.150 -12.780 1.00 84.06 85 TYR A N 1
ATOM 689 C CA . TYR A 1 85 ? 1.607 0.120 -12.297 1.00 84.06 85 TYR A CA 1
ATOM 690 C C . TYR A 1 85 ? 0.103 0.275 -12.568 1.00 84.06 85 TYR A C 1
ATOM 692 O O . TYR A 1 85 ? -0.617 0.702 -11.672 1.00 84.06 85 TYR A O 1
ATOM 700 N N . ILE A 1 86 ? -0.411 -0.100 -13.745 1.00 85.88 86 ILE A N 1
ATOM 701 C CA . ILE A 1 86 ? -1.847 0.001 -14.067 1.00 85.88 86 ILE A CA 1
ATOM 702 C C . ILE A 1 86 ? -2.701 -0.861 -13.120 1.00 85.88 86 ILE A C 1
ATOM 704 O O . ILE A 1 86 ? -3.601 -0.299 -12.485 1.00 85.88 86 ILE A O 1
ATOM 708 N N . PRO A 1 87 ? -2.443 -2.178 -12.960 1.00 85.19 87 PRO A N 1
ATOM 709 C CA . PRO A 1 87 ? -3.179 -3.005 -12.004 1.00 85.19 87 PRO A CA 1
ATOM 710 C C . PRO A 1 87 ? -3.173 -2.423 -10.588 1.00 85.19 87 PRO A C 1
ATOM 712 O O . PRO A 1 87 ? -4.204 -2.399 -9.912 1.00 85.19 87 PRO A O 1
ATOM 715 N N . CYS A 1 88 ? -2.029 -1.895 -10.157 1.00 81.94 88 CYS A N 1
ATOM 716 C CA . CYS A 1 88 ? -1.885 -1.321 -8.830 1.00 81.94 88 CYS A CA 1
ATOM 717 C C . CYS A 1 88 ? -2.623 0.014 -8.671 1.00 81.94 88 CYS A C 1
ATOM 719 O O . CYS A 1 88 ? -3.298 0.219 -7.663 1.00 81.94 88 CYS A O 1
ATOM 721 N N . CYS A 1 89 ? -2.592 0.885 -9.682 1.00 84.06 89 CYS A N 1
ATOM 722 C CA . CYS A 1 89 ? -3.376 2.119 -9.721 1.00 84.06 89 CYS A CA 1
ATOM 723 C C . CYS A 1 89 ? -4.881 1.838 -9.641 1.00 84.06 89 CYS A C 1
ATOM 725 O O . CYS A 1 89 ? -5.587 2.507 -8.891 1.00 84.06 89 CYS A O 1
ATOM 727 N N . VAL A 1 90 ? -5.386 0.826 -10.358 1.00 86.62 90 VAL A N 1
ATOM 728 C CA . VAL A 1 90 ? -6.807 0.430 -10.299 1.00 86.62 90 VAL A CA 1
ATOM 729 C C . VAL A 1 90 ? -7.198 0.018 -8.878 1.00 86.62 90 VAL A C 1
ATOM 731 O O . VAL A 1 90 ? -8.190 0.505 -8.329 1.00 86.62 90 VAL A O 1
ATOM 734 N N . VAL A 1 91 ? -6.387 -0.837 -8.257 1.00 82.38 91 VAL A N 1
ATOM 735 C CA . VAL A 1 91 ? -6.563 -1.292 -6.873 1.00 82.38 91 VAL A CA 1
ATOM 736 C C . VAL A 1 91 ? -6.516 -0.122 -5.881 1.00 82.38 91 VAL A C 1
ATOM 738 O O . VAL A 1 91 ? -7.347 -0.036 -4.968 1.00 82.38 91 VAL A O 1
ATOM 741 N N . PHE A 1 92 ? -5.586 0.811 -6.075 1.00 82.50 92 PHE A N 1
ATOM 742 C CA . PHE A 1 92 ? -5.431 1.991 -5.233 1.00 82.50 92 PHE A CA 1
ATOM 743 C C . PHE A 1 92 ? -6.640 2.934 -5.341 1.00 82.50 92 PHE A C 1
ATOM 745 O O . PHE A 1 92 ? -7.233 3.300 -4.324 1.00 82.50 92 PHE A O 1
ATOM 752 N N . CYS A 1 93 ? -7.097 3.242 -6.557 1.00 86.75 93 CYS A N 1
ATOM 753 C CA . CYS A 1 93 ? -8.289 4.058 -6.804 1.00 86.75 93 CYS A CA 1
ATOM 754 C C . CYS A 1 93 ? -9.564 3.440 -6.210 1.00 86.75 93 CYS A C 1
ATOM 756 O O . CYS A 1 93 ? -10.387 4.140 -5.606 1.00 86.75 93 CYS A O 1
ATOM 758 N N . PHE A 1 94 ? -9.730 2.120 -6.335 1.00 85.00 94 PHE A N 1
ATOM 759 C CA . PHE A 1 94 ? -10.852 1.412 -5.719 1.00 85.00 94 PHE A CA 1
ATOM 760 C C . PHE A 1 94 ? -10.827 1.547 -4.194 1.00 85.00 94 PHE A C 1
ATOM 762 O O . PHE A 1 94 ? -11.845 1.845 -3.564 1.00 85.00 94 PHE A O 1
ATOM 769 N N . SER A 1 95 ? -9.642 1.415 -3.606 1.00 82.56 95 SER A N 1
ATOM 770 C CA . SER A 1 95 ? -9.445 1.575 -2.170 1.00 82.56 95 SER A CA 1
ATOM 771 C C . SER A 1 95 ? -9.783 2.980 -1.669 1.00 82.56 95 SER A C 1
ATOM 773 O O . SER A 1 95 ? -10.482 3.115 -0.662 1.00 82.56 95 SER A O 1
ATOM 775 N N . ILE A 1 96 ? -9.360 4.026 -2.392 1.00 86.31 96 ILE A N 1
ATOM 776 C CA . ILE A 1 96 ? -9.732 5.419 -2.093 1.00 86.31 96 ILE A CA 1
ATOM 777 C C . ILE A 1 96 ? -11.255 5.564 -2.101 1.00 86.31 96 ILE A C 1
ATOM 779 O O . ILE A 1 96 ? -11.835 6.121 -1.170 1.00 86.31 96 ILE A O 1
ATOM 783 N N . THR A 1 97 ? -11.918 5.017 -3.121 1.00 88.94 97 THR A N 1
ATOM 784 C CA . THR A 1 97 ? -13.378 5.099 -3.260 1.00 88.94 97 THR A CA 1
ATOM 785 C C . THR A 1 97 ? -14.093 4.448 -2.074 1.00 88.94 97 THR A C 1
ATOM 787 O O . THR A 1 97 ? -15.025 5.033 -1.518 1.00 88.94 97 THR A O 1
ATOM 790 N N . LEU A 1 98 ? -13.649 3.261 -1.646 1.00 83.69 98 LEU A N 1
ATOM 791 C CA . LEU A 1 98 ? -14.190 2.593 -0.460 1.00 83.69 98 LEU A CA 1
ATOM 792 C C . LEU A 1 98 ? -13.946 3.413 0.806 1.00 83.69 98 LEU A C 1
ATOM 794 O O . LEU A 1 98 ? -14.870 3.598 1.595 1.00 83.69 98 LEU A O 1
ATOM 798 N N . TYR A 1 99 ? -12.737 3.942 0.993 1.00 84.50 99 TYR A N 1
ATOM 799 C CA . TYR A 1 99 ? -12.420 4.773 2.150 1.00 84.50 99 TYR A CA 1
ATOM 800 C C . TYR A 1 99 ? -13.309 6.022 2.225 1.00 84.50 99 TYR A C 1
ATOM 802 O O . TYR A 1 99 ? -13.902 6.291 3.271 1.00 84.50 99 TYR A O 1
ATOM 810 N N . VAL A 1 100 ? -13.488 6.738 1.112 1.00 88.69 100 VAL A N 1
ATOM 811 C CA . VAL A 1 100 ? -14.375 7.909 1.043 1.00 88.69 100 VAL A CA 1
ATOM 812 C C . VAL A 1 100 ? -15.811 7.525 1.400 1.00 88.69 100 VAL A C 1
ATOM 814 O O . VAL A 1 100 ? -16.433 8.196 2.224 1.00 88.69 100 VAL A O 1
ATOM 817 N N . ARG A 1 101 ? -16.333 6.417 0.855 1.00 87.12 101 ARG A N 1
ATOM 818 C CA . ARG A 1 101 ? -17.681 5.923 1.187 1.00 87.12 101 ARG A CA 1
ATOM 819 C C . ARG A 1 101 ? -17.830 5.629 2.675 1.00 87.12 101 ARG A C 1
ATOM 821 O O . ARG A 1 101 ? -18.808 6.060 3.281 1.00 87.12 101 ARG A O 1
ATOM 828 N N . ILE A 1 102 ? -16.847 4.959 3.271 1.00 84.25 102 ILE A N 1
ATOM 829 C CA . ILE A 1 102 ? -16.817 4.637 4.700 1.00 84.25 102 ILE A CA 1
ATOM 830 C C . ILE A 1 102 ? -16.850 5.915 5.553 1.00 84.25 102 ILE A C 1
ATOM 832 O O . ILE A 1 102 ? -17.643 6.011 6.491 1.00 84.25 102 ILE A O 1
ATOM 836 N N . VAL A 1 103 ? -16.033 6.919 5.218 1.00 85.50 103 VAL A N 1
ATOM 837 C CA . VAL A 1 103 ? -15.982 8.198 5.947 1.00 85.50 103 VAL A CA 1
ATOM 838 C C . VAL A 1 103 ? -17.300 8.964 5.827 1.00 85.50 103 VAL A C 1
ATOM 840 O O . VAL A 1 103 ? -17.811 9.461 6.832 1.00 85.50 103 VAL A O 1
ATOM 843 N N . VAL A 1 104 ? -17.879 9.034 4.625 1.00 88.75 104 VAL A N 1
ATOM 844 C CA . VAL A 1 104 ? -19.172 9.696 4.390 1.00 88.75 104 VAL A CA 1
ATOM 845 C C . VAL A 1 104 ? -20.292 8.990 5.153 1.00 88.75 104 VAL A C 1
ATOM 847 O O . VAL A 1 104 ? -21.081 9.653 5.824 1.00 88.75 104 VAL A O 1
ATOM 850 N N . PHE A 1 105 ? -20.339 7.656 5.116 1.00 84.75 105 PHE A N 1
ATOM 851 C CA . PHE A 1 105 ? -21.332 6.871 5.848 1.00 84.75 105 PHE A CA 1
ATOM 852 C C . PHE A 1 105 ? -21.217 7.073 7.358 1.00 84.75 105 PHE A C 1
ATOM 854 O O . PHE A 1 105 ? -22.229 7.327 8.009 1.00 84.75 105 PHE A O 1
ATOM 861 N N . LYS A 1 106 ? -19.992 7.049 7.897 1.00 82.31 106 LYS A N 1
ATOM 862 C CA . LYS A 1 106 ? -19.720 7.343 9.308 1.00 82.31 106 LYS A CA 1
ATOM 863 C C . LYS A 1 106 ? -20.208 8.738 9.692 1.00 82.31 106 LYS A C 1
ATOM 865 O O . LYS A 1 106 ? -20.821 8.888 10.740 1.00 82.31 106 LYS A O 1
ATOM 870 N N . LYS A 1 107 ? -19.921 9.756 8.872 1.00 84.25 107 LYS A N 1
ATOM 871 C CA . LYS A 1 107 ? -20.347 11.137 9.144 1.00 84.25 107 LYS A CA 1
ATOM 872 C C . LYS A 1 107 ? -21.870 11.273 9.111 1.00 84.25 107 LYS A C 1
ATOM 874 O O . LYS A 1 107 ? -22.417 12.038 9.890 1.00 84.25 107 LYS A O 1
ATOM 879 N N . LYS A 1 108 ? -22.538 10.539 8.217 1.00 86.19 108 LYS A N 1
ATOM 880 C CA . LYS A 1 108 ? -23.996 10.570 8.064 1.00 86.19 108 LYS A CA 1
ATOM 881 C C . LYS A 1 108 ? -24.737 9.826 9.181 1.00 86.19 108 LYS A C 1
ATOM 883 O O . LYS A 1 108 ? -25.772 10.308 9.613 1.00 86.19 108 LYS A O 1
ATOM 888 N N . HIS A 1 109 ? -24.217 8.690 9.642 1.00 82.12 109 HIS A N 1
ATOM 889 C CA . HIS A 1 109 ? -24.889 7.824 10.621 1.00 82.12 109 HIS A CA 1
ATOM 890 C C . HIS A 1 109 ? -24.157 7.790 11.967 1.00 82.12 109 HIS A C 1
ATOM 892 O O . HIS A 1 109 ? -24.217 6.790 12.672 1.00 82.12 109 HIS A O 1
ATOM 898 N N . SER A 1 110 ? -23.423 8.845 12.336 1.00 79.00 110 SER A N 1
ATOM 899 C CA . SER A 1 110 ? -22.573 8.828 13.536 1.00 79.00 110 SER A CA 1
ATOM 900 C C . SER A 1 110 ? -23.344 8.534 14.822 1.00 79.00 110 SER A C 1
ATOM 902 O O . SER A 1 110 ? -22.812 7.852 15.691 1.00 79.00 110 SER A O 1
ATOM 904 N N . GLU A 1 111 ? -24.578 9.026 14.934 1.00 77.88 111 GLU A N 1
ATOM 905 C CA . GLU A 1 111 ? -25.441 8.840 16.109 1.00 77.88 111 GLU A CA 1
ATOM 906 C C . GLU A 1 111 ? -25.984 7.406 16.193 1.00 77.88 111 GLU A C 1
ATOM 908 O O . GLU A 1 111 ? -25.866 6.746 17.224 1.00 77.88 111 GLU A O 1
ATOM 913 N N . GLU A 1 112 ? -26.488 6.876 15.078 1.00 77.62 112 GLU A N 1
ATOM 914 C CA . GLU A 1 112 ? -26.986 5.501 14.977 1.00 77.62 112 GLU A CA 1
ATOM 915 C C . GLU A 1 112 ? -25.862 4.486 15.232 1.00 77.62 112 GLU A C 1
ATOM 917 O O . GLU A 1 112 ? -26.008 3.552 16.021 1.00 77.62 112 GLU A O 1
ATOM 922 N N . LEU A 1 113 ? -24.682 4.732 14.661 1.00 74.38 113 LEU A N 1
ATOM 923 C CA . LEU A 1 113 ? -23.499 3.898 14.849 1.00 74.38 113 LEU A CA 1
ATOM 924 C C . LEU A 1 113 ? -23.010 3.927 16.308 1.00 74.38 113 LEU A C 1
ATOM 926 O O . LEU A 1 113 ? -22.582 2.901 16.831 1.00 74.38 113 LEU A O 1
ATOM 930 N N . GLN A 1 114 ? -23.110 5.069 16.997 1.00 73.38 114 GLN A N 1
ATOM 931 C CA . GLN A 1 114 ? -22.817 5.154 18.434 1.00 73.38 114 GLN A CA 1
ATOM 932 C C . GLN A 1 114 ? -23.808 4.349 19.283 1.00 73.38 114 GLN A C 1
ATOM 934 O O . GLN A 1 114 ? -23.395 3.745 20.273 1.00 73.38 114 GLN A O 1
ATOM 939 N N . SER A 1 115 ? -25.085 4.308 18.892 1.00 71.06 115 SER A N 1
ATOM 940 C CA . SER A 1 115 ? -26.111 3.538 19.603 1.00 71.06 115 SER A CA 1
ATOM 941 C C . SER A 1 115 ? -25.968 2.019 19.412 1.00 71.06 115 SER A C 1
ATOM 943 O O . SER A 1 115 ? -26.135 1.266 20.369 1.00 71.06 115 SER A O 1
ATOM 945 N N . LEU A 1 116 ? -25.582 1.565 18.212 1.00 70.12 116 LEU A N 1
ATOM 946 C CA . LEU A 1 116 ? -25.480 0.142 17.855 1.00 70.12 116 LEU A CA 1
ATOM 947 C C . LEU A 1 116 ? -24.228 -0.539 18.411 1.00 70.12 116 LEU A C 1
ATOM 949 O O . LEU A 1 116 ? -24.290 -1.681 18.855 1.00 70.12 116 LEU A O 1
ATOM 953 N N . PHE A 1 117 ? -23.094 0.161 18.441 1.00 68.44 117 PHE A N 1
ATOM 954 C CA . PHE A 1 117 ? -21.861 -0.351 19.052 1.00 68.44 117 PHE A CA 1
ATOM 955 C 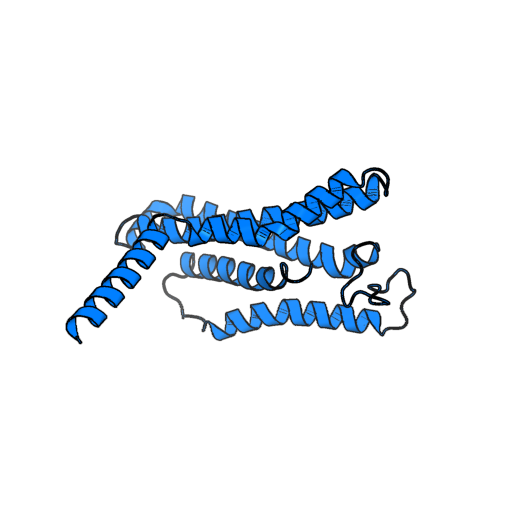C . PHE A 1 117 ? -21.799 -0.097 20.563 1.00 68.44 117 PHE A C 1
ATOM 957 O O . PHE A 1 117 ? -20.707 -0.138 21.128 1.00 68.44 117 PHE A O 1
ATOM 964 N N . GLY A 1 118 ? -22.955 0.188 21.184 1.00 59.16 118 GLY A N 1
ATOM 965 C CA . GLY A 1 118 ? -23.134 0.659 22.552 1.00 59.16 118 GLY A CA 1
ATOM 966 C C . GLY A 1 118 ? -22.085 0.120 23.512 1.00 59.16 118 GLY A C 1
ATOM 967 O O . GLY A 1 118 ? -22.212 -1.009 23.956 1.00 59.16 118 GLY A O 1
ATOM 968 N N . HIS A 1 119 ? -21.057 0.941 23.756 1.00 52.53 119 HIS A N 1
ATOM 969 C CA . HIS A 1 119 ? -20.041 0.979 24.822 1.00 52.53 119 HIS A CA 1
ATOM 970 C C . HIS A 1 119 ? -19.015 2.065 24.404 1.00 52.53 119 HIS A C 1
ATOM 972 O O . HIS A 1 119 ? -17.854 1.792 24.108 1.00 52.53 119 HIS A O 1
ATOM 978 N N . GLY A 1 120 ? -19.473 3.322 24.324 1.00 54.81 120 GLY A N 1
ATOM 979 C CA . GLY A 1 120 ? -18.648 4.503 24.024 1.00 54.81 120 GLY A CA 1
ATOM 980 C C . GLY A 1 120 ? -18.160 4.639 22.563 1.00 54.81 120 GLY A C 1
ATOM 981 O O . GLY A 1 120 ? -18.152 3.676 21.804 1.00 54.81 120 GLY A O 1
ATOM 982 N N . PRO A 1 121 ? -17.731 5.842 22.131 1.00 57.91 121 PRO A N 1
ATOM 983 C CA . PRO A 1 121 ? -17.242 6.097 20.766 1.00 57.91 121 PRO A CA 1
ATOM 984 C C . PRO A 1 121 ? -15.868 5.465 20.450 1.00 57.91 121 PRO A C 1
ATOM 986 O O . PRO A 1 121 ? -15.452 5.435 19.291 1.00 57.91 121 PRO A O 1
ATOM 989 N N . GLU A 1 122 ? -15.163 4.963 21.464 1.00 63.09 122 GLU A N 1
ATOM 990 C CA . GLU A 1 122 ? -13.780 4.469 21.407 1.00 63.09 122 GLU A CA 1
ATOM 991 C C . GLU A 1 122 ? -13.552 3.292 20.429 1.00 63.09 122 GLU A C 1
ATOM 993 O O . GLU A 1 122 ? -12.746 3.453 19.511 1.00 63.09 122 GLU A O 1
ATOM 998 N N . PRO A 1 123 ? -14.244 2.135 20.516 1.00 68.88 123 PRO A N 1
ATOM 999 C CA . PRO A 1 123 ? -13.908 0.955 19.706 1.00 68.88 123 PRO A CA 1
ATOM 1000 C C . PRO A 1 123 ? -14.119 1.167 18.201 1.00 68.88 123 PRO A C 1
ATOM 1002 O O . PRO A 1 123 ? -13.345 0.685 17.371 1.00 68.88 123 PRO A O 1
ATOM 1005 N N . LEU A 1 124 ? -15.152 1.921 17.830 1.00 71.88 124 LEU A N 1
ATOM 1006 C CA . LEU A 1 124 ? -15.440 2.261 16.443 1.00 71.88 124 LEU A CA 1
ATOM 1007 C C . LEU A 1 124 ? -14.428 3.280 15.896 1.00 71.88 124 LEU A C 1
ATOM 1009 O O . LEU A 1 124 ? -13.937 3.140 14.773 1.00 71.88 124 LEU A O 1
ATOM 1013 N N . LEU A 1 125 ? -14.091 4.299 16.691 1.00 74.44 125 LEU A N 1
ATOM 1014 C CA . LEU A 1 125 ? -13.082 5.289 16.330 1.00 74.44 125 LEU A CA 1
ATOM 1015 C C . LEU A 1 125 ? -11.699 4.648 16.179 1.00 74.44 125 LEU A C 1
ATOM 1017 O O . LEU A 1 125 ? -10.990 4.979 15.231 1.00 74.44 125 LEU A O 1
ATOM 1021 N N . GLU A 1 126 ? -11.344 3.697 17.045 1.00 76.25 126 GLU A N 1
ATOM 1022 C CA . GLU A 1 126 ? -10.104 2.925 16.948 1.00 76.25 126 GLU A CA 1
ATOM 1023 C C . GLU A 1 126 ? -10.041 2.085 15.669 1.00 76.25 126 GLU A C 1
ATOM 1025 O O . GLU A 1 126 ? -9.015 2.110 14.986 1.00 76.25 126 GLU A O 1
ATOM 1030 N N . ARG A 1 127 ? -11.132 1.399 15.294 1.00 75.62 127 ARG A N 1
ATOM 1031 C CA . ARG A 1 127 ? -11.216 0.650 14.026 1.00 75.62 127 ARG A CA 1
ATOM 1032 C C . ARG A 1 127 ? -11.012 1.565 12.818 1.00 75.62 127 ARG A C 1
ATOM 1034 O O . ARG A 1 127 ? -10.208 1.256 11.942 1.00 75.62 127 ARG A O 1
ATOM 1041 N N . PHE A 1 128 ? -11.6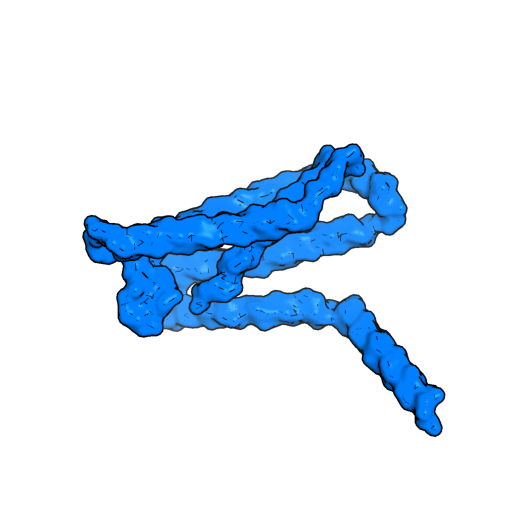67 2.726 12.790 1.00 76.50 128 PHE A N 1
ATOM 1042 C CA . PHE A 1 128 ? -11.484 3.695 11.705 1.00 76.50 128 PHE A CA 1
ATOM 1043 C C . PHE A 1 128 ? -10.093 4.318 11.676 1.00 76.50 128 PHE A C 1
ATOM 1045 O O . PHE A 1 128 ? -9.530 4.494 10.598 1.00 76.50 128 PHE A O 1
ATOM 1052 N N . ALA A 1 129 ? -9.533 4.653 12.837 1.00 79.94 129 ALA A N 1
ATOM 1053 C CA . ALA A 1 129 ? -8.184 5.192 12.939 1.00 79.94 129 ALA A CA 1
ATOM 1054 C C . ALA A 1 129 ? -7.148 4.170 12.457 1.00 79.94 129 ALA A C 1
ATOM 1056 O O . ALA A 1 129 ? -6.200 4.539 11.770 1.00 79.94 129 ALA A O 1
ATOM 1057 N N . LEU A 1 130 ? -7.353 2.886 12.761 1.00 79.62 130 LEU A N 1
ATOM 1058 C CA . LEU A 1 130 ? -6.532 1.794 12.252 1.00 79.62 130 LEU A CA 1
ATOM 1059 C C . LEU A 1 130 ? -6.617 1.705 10.724 1.00 79.62 130 LEU A C 1
ATOM 1061 O O . LEU A 1 130 ? -5.577 1.727 10.072 1.00 79.62 130 LEU A O 1
ATOM 1065 N N . LEU A 1 131 ? -7.820 1.682 10.145 1.00 78.69 131 LEU A N 1
ATOM 1066 C CA . LEU A 1 131 ? -8.002 1.622 8.687 1.00 78.69 131 LEU A CA 1
ATOM 1067 C C . LEU A 1 131 ? -7.410 2.838 7.973 1.00 78.69 131 LEU A C 1
ATOM 1069 O O . LEU A 1 131 ? -6.711 2.690 6.975 1.00 78.69 131 LEU A O 1
ATOM 1073 N N . PHE A 1 132 ? -7.635 4.040 8.507 1.00 82.25 132 PHE A N 1
ATOM 1074 C CA . PHE A 1 132 ? -7.053 5.268 7.971 1.00 82.25 132 PHE A CA 1
ATOM 1075 C C . PHE A 1 132 ? -5.528 5.248 8.026 1.00 82.25 132 PHE A C 1
ATOM 1077 O O . PHE A 1 132 ? -4.861 5.666 7.087 1.00 82.25 132 PHE A O 1
ATOM 1084 N N . ARG A 1 133 ? -4.960 4.728 9.113 1.00 81.56 133 ARG A N 1
ATOM 1085 C CA . ARG A 1 133 ? -3.515 4.598 9.247 1.00 81.56 133 ARG A CA 1
ATOM 1086 C C . ARG A 1 133 ? -2.939 3.654 8.197 1.00 81.56 133 ARG A C 1
ATOM 1088 O O . ARG A 1 133 ? -1.940 3.998 7.578 1.00 81.56 133 ARG A O 1
ATOM 1095 N N . ILE A 1 134 ? -3.575 2.503 7.974 1.00 78.50 134 ILE A N 1
ATOM 1096 C CA . ILE A 1 134 ? -3.167 1.558 6.924 1.00 78.50 134 ILE A CA 1
ATOM 1097 C C . ILE A 1 134 ? -3.292 2.211 5.539 1.00 78.50 134 ILE A C 1
ATOM 1099 O O . ILE A 1 134 ? -2.364 2.108 4.742 1.00 78.50 134 ILE A O 1
ATOM 1103 N N . PHE A 1 135 ? -4.385 2.939 5.282 1.00 80.81 135 PHE A N 1
ATOM 1104 C CA . PHE A 1 135 ? -4.587 3.695 4.044 1.00 80.81 135 PHE A CA 1
ATOM 1105 C C . PHE A 1 135 ? -3.474 4.717 3.794 1.00 80.81 135 PHE A C 1
ATOM 1107 O O . PHE A 1 135 ? -2.925 4.757 2.699 1.00 80.81 135 PHE A O 1
ATOM 1114 N N . LEU A 1 136 ? -3.123 5.524 4.802 1.00 82.50 136 LEU A N 1
ATOM 1115 C CA . LEU A 1 136 ? -2.083 6.544 4.677 1.00 82.50 136 LEU A CA 1
ATOM 1116 C C . LEU A 1 136 ? -0.724 5.932 4.347 1.00 82.50 136 LEU A C 1
ATOM 1118 O O . LEU A 1 136 ? -0.074 6.380 3.410 1.00 82.50 136 LEU A O 1
ATOM 1122 N N . PHE A 1 137 ? -0.302 4.912 5.094 1.00 81.19 137 PHE A N 1
ATOM 1123 C CA . PHE A 1 137 ? 1.001 4.285 4.874 1.00 81.19 137 PHE A CA 1
ATOM 1124 C C . PHE A 1 137 ? 1.094 3.652 3.483 1.00 81.19 137 PHE A C 1
ATOM 1126 O O . PHE A 1 137 ? 2.030 3.944 2.743 1.00 81.19 137 PHE A O 1
ATOM 1133 N N . MET A 1 138 ? 0.072 2.894 3.076 1.00 78.62 138 MET A N 1
ATOM 1134 C CA . MET A 1 138 ? 0.024 2.317 1.732 1.00 78.62 138 MET A CA 1
ATOM 1135 C C . MET A 1 138 ? -0.052 3.385 0.640 1.00 78.62 138 MET A C 1
ATOM 1137 O O . MET A 1 138 ? 0.655 3.299 -0.357 1.00 78.62 138 MET A O 1
ATOM 1141 N N . GLY A 1 139 ? -0.886 4.410 0.814 1.00 79.69 139 GLY A N 1
ATOM 1142 C CA . GLY A 1 139 ? -1.021 5.479 -0.169 1.00 79.69 139 GLY A CA 1
ATOM 1143 C C . GLY A 1 139 ? 0.271 6.261 -0.365 1.00 79.69 139 GLY A C 1
ATOM 1144 O O . GLY A 1 139 ? 0.600 6.598 -1.500 1.00 79.69 139 GLY A O 1
ATOM 1145 N N . ILE A 1 140 ? 1.035 6.488 0.706 1.00 83.31 140 ILE A N 1
ATOM 1146 C CA . ILE A 1 140 ? 2.346 7.135 0.625 1.00 83.31 140 ILE A CA 1
ATOM 1147 C C . ILE A 1 140 ? 3.316 6.271 -0.181 1.00 83.31 140 ILE A C 1
ATOM 1149 O O . ILE A 1 140 ? 3.888 6.782 -1.136 1.00 83.31 140 ILE A O 1
ATOM 1153 N N . SER A 1 141 ? 3.469 4.977 0.118 1.00 83.50 141 SER A N 1
ATOM 1154 C CA . SER A 1 141 ? 4.408 4.133 -0.638 1.00 83.50 141 SER A CA 1
ATOM 1155 C C . SER A 1 141 ? 4.047 3.992 -2.108 1.00 83.50 141 SER A C 1
ATOM 1157 O O . SER A 1 141 ? 4.907 4.179 -2.961 1.00 83.50 141 SER A O 1
ATOM 1159 N N . TRP A 1 142 ? 2.767 3.758 -2.410 1.00 83.00 142 TRP A N 1
ATOM 1160 C CA . TRP A 1 142 ? 2.289 3.686 -3.792 1.00 83.00 142 TRP A CA 1
ATOM 1161 C C . TRP A 1 142 ? 2.550 4.988 -4.550 1.00 83.00 142 TRP A C 1
ATOM 1163 O O . TRP A 1 142 ? 2.985 4.962 -5.700 1.00 83.00 142 TRP A O 1
ATOM 1173 N N . SER A 1 143 ? 2.332 6.130 -3.895 1.00 85.50 143 SER A N 1
ATOM 1174 C CA . SER A 1 143 ? 2.610 7.437 -4.492 1.00 85.50 143 SER A CA 1
ATOM 1175 C C . SER A 1 143 ? 4.105 7.646 -4.730 1.00 85.50 143 SER A C 1
ATOM 1177 O O . SER A 1 143 ? 4.472 8.159 -5.781 1.00 85.50 143 SER A O 1
ATOM 1179 N N . LEU A 1 144 ? 4.967 7.231 -3.794 1.00 85.12 144 LEU A N 1
ATOM 1180 C CA . LEU A 1 144 ? 6.423 7.336 -3.931 1.00 85.12 144 LEU A CA 1
ATOM 1181 C C . LEU A 1 144 ? 6.955 6.464 -5.077 1.00 85.12 144 LEU A C 1
ATOM 1183 O O . LEU A 1 144 ? 7.798 6.938 -5.833 1.00 85.12 144 LEU A O 1
ATOM 1187 N N . ASP A 1 145 ? 6.434 5.247 -5.257 1.00 82.62 145 ASP A N 1
ATOM 1188 C CA . ASP A 1 145 ? 6.830 4.354 -6.358 1.00 82.62 145 ASP A CA 1
ATOM 1189 C C . ASP A 1 145 ? 6.404 4.890 -7.730 1.00 82.62 145 ASP A C 1
ATOM 1191 O O . ASP A 1 145 ? 7.184 4.864 -8.685 1.00 82.62 145 ASP A O 1
ATOM 1195 N N . ILE A 1 146 ? 5.176 5.407 -7.837 1.00 83.19 146 ILE A N 1
ATOM 1196 C CA . ILE A 1 146 ? 4.680 6.046 -9.065 1.00 83.19 146 ILE A CA 1
ATOM 1197 C C . ILE A 1 146 ? 5.503 7.301 -9.373 1.00 83.19 146 ILE A C 1
ATOM 1199 O O . ILE A 1 146 ? 5.884 7.534 -10.519 1.00 83.19 146 ILE A O 1
ATOM 1203 N N . LEU A 1 147 ? 5.808 8.099 -8.349 1.00 84.88 147 LEU A N 1
ATOM 1204 C CA . LEU A 1 147 ? 6.600 9.310 -8.493 1.00 84.88 147 LEU A CA 1
ATOM 1205 C C . LEU A 1 147 ? 8.042 8.986 -8.915 1.00 84.88 147 LEU A C 1
ATOM 1207 O O . LEU A 1 147 ? 8.538 9.607 -9.850 1.00 84.88 147 LEU A O 1
ATOM 1211 N N . SER A 1 148 ? 8.679 7.976 -8.309 1.00 84.38 148 SER A N 1
ATOM 1212 C CA . SER A 1 148 ? 10.013 7.481 -8.691 1.00 84.38 148 SER A CA 1
ATOM 1213 C C . SER A 1 148 ? 10.042 7.051 -10.161 1.00 84.38 148 SER A C 1
ATOM 1215 O O . SER A 1 148 ? 10.938 7.453 -10.907 1.00 84.38 148 SER A O 1
ATOM 1217 N N . TYR A 1 149 ? 9.012 6.330 -10.620 1.00 81.81 149 TYR A N 1
ATOM 1218 C CA . TYR A 1 149 ? 8.864 5.948 -12.026 1.00 81.81 149 TYR A CA 1
ATOM 1219 C C . TYR A 1 149 ? 8.750 7.161 -12.958 1.00 81.81 149 TYR A C 1
ATOM 1221 O O . TYR A 1 149 ? 9.491 7.256 -13.936 1.00 81.81 149 TYR A O 1
ATOM 1229 N N . PHE A 1 150 ? 7.868 8.116 -12.651 1.00 82.31 150 PHE A N 1
ATOM 1230 C CA . PHE A 1 150 ? 7.709 9.319 -13.470 1.00 82.31 150 PHE A CA 1
ATOM 1231 C C . PHE A 1 150 ? 8.975 10.177 -13.509 1.00 82.31 150 PHE A C 1
ATOM 1233 O O . PHE A 1 150 ? 9.322 10.680 -14.575 1.00 82.31 150 PHE A O 1
ATOM 1240 N N . PHE A 1 151 ? 9.694 10.315 -12.393 1.00 82.56 151 PHE A N 1
ATOM 1241 C CA . PHE A 1 151 ? 10.959 11.050 -12.377 1.00 82.56 151 PHE A CA 1
ATOM 1242 C C . PHE A 1 151 ? 11.995 10.414 -13.307 1.00 82.56 151 PHE A C 1
ATOM 1244 O O . PHE A 1 151 ? 12.579 11.113 -14.132 1.00 82.56 151 PHE A O 1
ATOM 1251 N N . ARG A 1 152 ? 12.153 9.085 -13.249 1.00 78.38 152 ARG A N 1
ATOM 1252 C CA . ARG A 1 152 ? 13.039 8.331 -14.156 1.00 78.38 152 ARG A CA 1
ATOM 1253 C C . ARG A 1 152 ? 12.644 8.504 -15.627 1.00 78.38 152 ARG A C 1
ATOM 1255 O O . ARG A 1 152 ? 13.512 8.551 -16.492 1.00 78.38 152 ARG A O 1
ATOM 1262 N N . LEU A 1 153 ? 11.343 8.602 -15.897 1.00 78.31 153 LEU A N 1
ATOM 1263 C CA . LEU A 1 153 ? 10.778 8.723 -17.238 1.00 78.31 153 LEU A CA 1
ATOM 1264 C C . LEU A 1 153 ? 10.961 10.116 -17.860 1.00 78.31 153 LEU A C 1
ATOM 1266 O O . LEU A 1 153 ? 11.275 10.216 -19.042 1.00 78.31 153 LEU A O 1
ATOM 1270 N N . PHE A 1 154 ? 10.725 11.177 -17.082 1.00 79.38 154 PHE A N 1
ATOM 1271 C CA . PHE A 1 154 ? 10.697 12.560 -17.573 1.00 79.38 154 PHE A CA 1
ATOM 1272 C C . PHE A 1 154 ? 12.046 13.280 -17.477 1.00 79.38 154 PHE A C 1
ATOM 1274 O O . PHE A 1 154 ? 12.360 14.072 -18.361 1.00 79.38 154 PHE A O 1
ATOM 1281 N N . PHE A 1 155 ? 12.832 13.021 -16.429 1.00 75.88 155 PHE A N 1
ATOM 1282 C CA . PHE A 1 155 ? 14.082 13.748 -16.156 1.00 75.88 155 PHE A CA 1
ATOM 1283 C C . PHE A 1 155 ? 15.339 12.953 -16.545 1.00 75.88 155 PHE A C 1
ATOM 1285 O O . PHE A 1 155 ? 16.446 13.485 -16.530 1.00 75.88 155 PHE A O 1
ATOM 1292 N N . GLY A 1 156 ? 15.179 11.690 -16.955 1.00 65.88 156 GLY A N 1
ATOM 1293 C CA . GLY A 1 156 ? 16.295 10.828 -17.334 1.00 65.88 156 GLY A CA 1
ATOM 1294 C C . GLY A 1 156 ? 17.207 10.471 -16.153 1.00 65.88 156 GLY A C 1
ATOM 1295 O O . GLY A 1 156 ? 16.886 10.697 -14.988 1.00 65.88 156 GLY A O 1
ATOM 1296 N N . ALA A 1 157 ? 18.358 9.860 -16.445 1.00 62.91 157 ALA A N 1
ATOM 1297 C CA . ALA A 1 157 ? 19.289 9.362 -15.425 1.00 62.91 157 ALA A CA 1
ATOM 1298 C C . ALA A 1 157 ? 20.090 10.462 -14.691 1.00 62.91 157 ALA A C 1
ATOM 1300 O O . ALA A 1 157 ? 20.818 10.143 -13.752 1.00 62.91 157 ALA A O 1
ATOM 1301 N N . GLU A 1 158 ? 19.958 11.724 -15.109 1.00 64.19 158 GLU A N 1
ATOM 1302 C CA . GLU A 1 158 ? 20.713 12.877 -14.595 1.00 64.19 158 GLU A CA 1
ATOM 1303 C C . GLU A 1 158 ? 20.347 13.193 -13.130 1.00 64.19 158 GLU A C 1
ATOM 1305 O O . GLU A 1 158 ? 21.223 13.469 -12.312 1.00 64.19 158 GLU A O 1
ATOM 1310 N N . ASP A 1 159 ? 19.076 13.021 -12.746 1.00 66.25 159 ASP A N 1
ATOM 1311 C CA . ASP A 1 159 ? 18.588 13.262 -11.380 1.00 66.25 159 ASP A CA 1
ATOM 1312 C C . ASP A 1 159 ? 18.647 12.001 -10.494 1.00 66.25 159 ASP A C 1
ATOM 1314 O O . ASP A 1 159 ? 17.682 11.638 -9.809 1.00 66.25 159 ASP A O 1
ATOM 1318 N N . TYR A 1 160 ? 19.810 11.330 -10.475 1.00 75.44 160 TYR A N 1
ATOM 1319 C CA . TYR A 1 160 ? 20.067 10.120 -9.671 1.00 75.44 160 TYR A CA 1
ATOM 1320 C C . TYR A 1 160 ? 19.629 10.266 -8.207 1.00 75.44 160 TYR A C 1
ATOM 1322 O O . TYR A 1 160 ? 19.097 9.333 -7.601 1.00 75.44 160 TYR A O 1
ATOM 1330 N N . PHE A 1 161 ? 19.822 11.452 -7.631 1.00 81.00 161 PH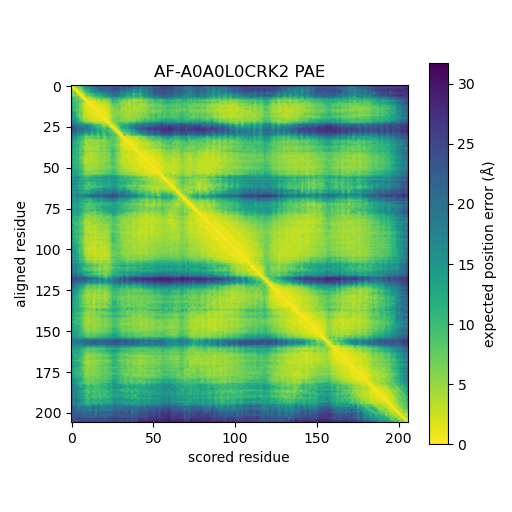E A N 1
ATOM 1331 C CA . PHE A 1 161 ? 19.548 11.714 -6.223 1.00 81.00 161 PHE A CA 1
ATOM 1332 C C . PHE A 1 161 ? 18.059 11.588 -5.861 1.00 81.00 161 PHE A C 1
ATOM 1334 O O . PHE A 1 161 ? 17.731 11.020 -4.818 1.00 81.00 161 PHE A O 1
ATOM 1341 N N . ILE A 1 162 ? 17.153 12.078 -6.715 1.00 81.88 162 ILE A N 1
ATOM 1342 C CA . ILE A 1 162 ? 15.723 12.188 -6.388 1.00 81.88 162 ILE A CA 1
ATOM 1343 C C . ILE A 1 162 ? 15.070 10.808 -6.350 1.00 81.88 162 ILE A C 1
ATOM 1345 O O . ILE A 1 162 ? 14.478 10.442 -5.334 1.00 81.88 162 ILE A O 1
ATOM 1349 N N . TYR A 1 163 ? 15.197 10.010 -7.413 1.00 77.69 163 TYR A N 1
ATOM 1350 C CA . TYR A 1 163 ? 14.577 8.683 -7.422 1.00 77.69 163 TYR A CA 1
ATOM 1351 C C . TYR A 1 163 ? 15.262 7.723 -6.442 1.00 77.69 163 TYR A C 1
ATOM 1353 O O . TYR A 1 163 ? 14.578 6.913 -5.825 1.00 77.69 163 TYR A O 1
ATOM 1361 N N . THR A 1 164 ? 16.574 7.857 -6.200 1.00 82.62 164 THR A N 1
ATOM 1362 C CA . THR A 1 164 ? 17.266 7.064 -5.166 1.00 82.62 164 THR A CA 1
ATOM 1363 C C . THR A 1 164 ? 16.727 7.379 -3.772 1.00 82.62 164 THR A C 1
ATOM 1365 O O . THR A 1 164 ? 16.523 6.469 -2.969 1.00 82.62 164 THR A O 1
ATOM 1368 N N . ALA A 1 165 ? 16.448 8.652 -3.472 1.00 86.94 165 ALA A N 1
ATOM 1369 C CA . ALA A 1 165 ? 15.824 9.035 -2.211 1.00 86.94 165 ALA A CA 1
ATOM 1370 C C . ALA A 1 165 ? 14.400 8.464 -2.083 1.00 86.94 165 ALA A C 1
ATOM 1372 O O . ALA A 1 165 ? 14.058 7.925 -1.030 1.00 86.94 165 ALA A O 1
ATOM 1373 N N . LEU A 1 166 ? 13.587 8.534 -3.144 1.00 86.25 166 LEU A N 1
ATOM 1374 C CA . LEU A 1 166 ? 12.233 7.963 -3.164 1.00 86.25 166 LEU A CA 1
ATOM 1375 C C . LEU A 1 166 ? 12.251 6.443 -2.940 1.00 86.25 166 LEU A C 1
ATOM 1377 O O . LEU A 1 166 ? 11.509 5.937 -2.095 1.00 86.25 166 LEU A O 1
ATOM 1381 N N . ASP A 1 167 ? 13.153 5.732 -3.616 1.00 83.50 167 ASP A N 1
ATOM 1382 C CA . ASP A 1 167 ? 13.328 4.290 -3.449 1.00 83.50 167 ASP A CA 1
ATOM 1383 C C . ASP A 1 167 ? 13.822 3.945 -2.035 1.00 83.50 167 ASP A C 1
ATOM 1385 O O . ASP A 1 167 ? 13.390 2.957 -1.440 1.00 83.50 167 ASP A O 1
ATOM 1389 N N . LEU A 1 168 ? 14.681 4.778 -1.439 1.00 88.94 168 LEU A N 1
ATOM 1390 C CA . LEU A 1 168 ? 15.138 4.600 -0.062 1.00 88.94 168 LEU A CA 1
ATOM 1391 C C . LEU A 1 168 ? 13.998 4.791 0.949 1.00 88.94 168 LEU A C 1
ATOM 1393 O O . LEU A 1 168 ? 13.863 3.999 1.884 1.00 88.94 168 LEU A O 1
ATOM 1397 N N . PHE A 1 169 ? 13.144 5.800 0.757 1.00 87.75 169 PHE A N 1
ATOM 1398 C CA . PHE A 1 169 ? 11.943 5.987 1.576 1.00 87.75 169 PHE A CA 1
ATOM 1399 C C . PHE A 1 169 ? 10.995 4.796 1.464 1.00 87.75 169 PHE A C 1
ATOM 1401 O O . PHE A 1 169 ? 10.487 4.326 2.485 1.00 87.75 169 PHE A O 1
ATOM 1408 N N . ASN A 1 170 ? 10.793 4.276 0.252 1.00 85.62 170 ASN A N 1
ATOM 1409 C CA . ASN A 1 170 ? 9.964 3.096 0.053 1.00 85.62 170 ASN A CA 1
ATOM 1410 C C . ASN A 1 170 ? 10.611 1.831 0.660 1.00 85.62 170 ASN A C 1
ATOM 1412 O O . ASN A 1 170 ? 9.924 1.009 1.264 1.00 85.62 170 ASN A O 1
ATOM 1416 N N . ALA A 1 171 ? 11.942 1.709 0.638 1.00 86.69 171 ALA A N 1
ATOM 1417 C CA . ALA A 1 171 ? 12.658 0.631 1.326 1.00 86.69 171 ALA A CA 1
ATOM 1418 C C . ALA A 1 171 ? 12.501 0.703 2.859 1.00 86.69 171 ALA A C 1
ATOM 1420 O O . ALA A 1 171 ? 12.300 -0.323 3.514 1.00 86.69 171 ALA A O 1
ATOM 1421 N N . PHE A 1 172 ? 12.522 1.907 3.438 1.00 89.12 172 PHE A N 1
ATOM 1422 C CA . PHE A 1 172 ? 12.270 2.132 4.866 1.00 89.12 172 PHE A CA 1
ATOM 1423 C C . PHE A 1 172 ? 10.791 2.171 5.243 1.00 89.12 172 PHE A C 1
ATOM 1425 O O . PHE A 1 172 ? 10.465 2.271 6.428 1.00 89.12 172 PHE A O 1
ATOM 1432 N N . HIS A 1 173 ? 9.875 2.051 4.287 1.00 85.12 173 HIS A N 1
ATOM 1433 C CA . HIS A 1 173 ? 8.448 2.121 4.567 1.00 85.12 173 HIS A CA 1
ATOM 1434 C C . HIS A 1 173 ? 8.024 1.127 5.659 1.00 85.12 173 HIS A C 1
ATOM 1436 O O . HIS A 1 173 ? 7.344 1.505 6.615 1.00 85.12 173 HIS A O 1
ATOM 1442 N N . GLY A 1 174 ? 8.509 -0.117 5.594 1.00 83.25 174 GLY A N 1
ATOM 1443 C CA . GLY A 1 174 ? 8.232 -1.129 6.618 1.00 83.25 174 GLY A CA 1
ATOM 1444 C C . GLY A 1 174 ? 8.674 -0.709 8.027 1.00 83.25 174 GLY A C 1
ATOM 1445 O O . GLY A 1 174 ? 7.981 -0.996 9.004 1.00 83.25 174 GLY A O 1
ATOM 1446 N N . PHE A 1 175 ? 9.776 0.037 8.142 1.00 88.06 175 PHE A N 1
ATOM 1447 C CA . PHE A 1 175 ? 10.239 0.600 9.410 1.00 88.06 175 PHE A CA 1
ATOM 1448 C C . PHE A 1 175 ? 9.297 1.699 9.924 1.00 88.06 175 PHE A C 1
ATOM 1450 O O . PHE A 1 175 ? 8.919 1.683 11.097 1.00 88.06 175 PHE A O 1
ATOM 1457 N N . PHE A 1 176 ? 8.837 2.608 9.059 1.00 84.56 176 PHE A N 1
ATOM 1458 C CA . PHE A 1 176 ? 7.862 3.635 9.446 1.00 84.56 176 PHE A CA 1
ATOM 1459 C C . PHE A 1 176 ? 6.524 3.032 9.886 1.00 84.56 176 PHE A C 1
ATOM 1461 O O . PHE A 1 176 ? 5.960 3.454 10.899 1.00 84.56 176 PHE A O 1
ATOM 1468 N N . VAL A 1 177 ? 6.050 1.998 9.188 1.00 84.69 177 VAL A N 1
ATOM 1469 C CA . VAL A 1 177 ? 4.852 1.235 9.570 1.00 84.69 177 VAL A CA 1
ATOM 1470 C C . VAL A 1 177 ? 5.050 0.572 10.932 1.00 84.69 177 VAL A C 1
ATOM 1472 O O . VAL A 1 177 ? 4.185 0.680 11.802 1.00 84.69 177 VAL A O 1
ATOM 1475 N N . PHE A 1 178 ? 6.198 -0.066 11.163 1.00 84.75 178 PHE A N 1
ATOM 1476 C CA . PHE A 1 178 ? 6.518 -0.687 12.447 1.00 84.75 178 PHE A CA 1
ATOM 1477 C C . PHE A 1 178 ? 6.453 0.326 13.598 1.00 84.75 178 PHE A C 1
ATOM 1479 O O . PHE A 1 178 ? 5.724 0.109 14.570 1.00 84.75 178 PHE A O 1
ATOM 1486 N N . LEU A 1 179 ? 7.148 1.461 13.467 1.00 84.19 179 LEU A N 1
ATOM 1487 C CA . LEU A 1 179 ? 7.125 2.530 14.469 1.00 84.19 179 LEU A CA 1
ATOM 1488 C C . LEU A 1 179 ? 5.707 3.039 14.711 1.00 84.19 179 LEU A C 1
ATOM 1490 O O . LEU A 1 179 ? 5.297 3.277 15.848 1.00 84.19 179 LEU A O 1
ATOM 1494 N N . ALA A 1 180 ? 4.927 3.166 13.645 1.00 80.12 180 ALA A N 1
ATOM 1495 C CA . ALA A 1 180 ? 3.564 3.613 13.747 1.00 80.12 180 ALA A CA 1
ATOM 1496 C C . ALA A 1 180 ? 2.723 2.633 14.587 1.00 80.12 180 ALA A C 1
ATOM 1498 O O . ALA A 1 180 ? 2.150 3.024 15.612 1.00 80.12 180 ALA A O 1
ATOM 1499 N N . PHE A 1 181 ? 2.635 1.365 14.195 1.00 78.81 181 PHE A N 1
ATOM 1500 C CA . PHE A 1 181 ? 1.725 0.414 14.838 1.00 78.81 181 PHE A CA 1
ATOM 1501 C C . PHE A 1 181 ? 2.199 -0.057 16.212 1.00 78.81 181 PHE A C 1
ATOM 1503 O O . PHE A 1 181 ? 1.387 -0.142 17.135 1.00 78.81 181 PHE A O 1
ATOM 1510 N N . ILE A 1 182 ? 3.492 -0.333 16.368 1.00 79.94 182 ILE A N 1
ATOM 1511 C CA . ILE A 1 182 ? 4.016 -1.028 17.548 1.00 79.94 182 ILE A CA 1
ATOM 1512 C C . ILE A 1 182 ? 4.480 -0.048 18.622 1.00 79.94 182 ILE A C 1
ATOM 1514 O O . ILE A 1 182 ? 4.191 -0.261 19.799 1.00 79.94 182 ILE A O 1
ATOM 1518 N N . CYS A 1 183 ? 5.103 1.074 18.254 1.00 77.00 183 CYS A N 1
ATOM 1519 C CA . CYS A 1 183 ? 5.608 2.043 19.232 1.00 77.00 183 CYS A CA 1
ATOM 1520 C C . CYS A 1 183 ? 4.517 2.962 19.822 1.00 77.00 183 CYS A C 1
ATOM 1522 O O . CYS A 1 183 ? 4.820 4.007 20.399 1.00 77.00 183 CYS A O 1
ATOM 1524 N N . ARG A 1 184 ? 3.231 2.588 19.738 1.00 77.69 184 ARG A N 1
ATOM 1525 C CA . ARG A 1 184 ? 2.145 3.313 20.416 1.00 77.69 184 ARG A CA 1
ATOM 1526 C C . ARG A 1 184 ? 2.156 2.983 21.909 1.00 77.69 184 ARG A C 1
ATOM 1528 O O . ARG A 1 184 ? 2.212 1.815 22.290 1.00 77.69 184 ARG A O 1
ATOM 1535 N N . LYS A 1 185 ? 2.013 4.007 22.763 1.00 73.81 185 LYS A N 1
ATOM 1536 C CA . LYS A 1 185 ? 1.997 3.866 24.236 1.00 73.81 185 LYS A CA 1
ATOM 1537 C C . LYS A 1 185 ? 1.059 2.753 24.721 1.00 73.81 185 LYS A C 1
ATOM 1539 O O . LYS A 1 185 ? 1.445 1.975 25.583 1.00 73.81 185 LYS A O 1
ATOM 1544 N N . SER A 1 186 ? -0.124 2.626 24.119 1.00 75.00 186 SER A N 1
ATOM 1545 C CA . SER A 1 186 ? -1.104 1.590 24.467 1.00 75.00 186 SER A CA 1
ATOM 1546 C C . SER A 1 186 ? -0.623 0.161 24.185 1.00 75.00 186 SER A C 1
ATOM 1548 O O . SER A 1 186 ? -0.927 -0.751 24.952 1.00 75.00 186 SER A O 1
ATOM 1550 N N . VAL A 1 187 ? 0.146 -0.053 23.115 1.00 81.44 187 VAL A N 1
ATOM 1551 C CA . VAL A 1 187 ? 0.720 -1.361 22.765 1.00 81.44 187 VAL A CA 1
ATOM 1552 C C . VAL A 1 187 ? 1.923 -1.655 23.658 1.00 81.44 187 VAL A C 1
ATOM 1554 O O . VAL A 1 187 ? 1.990 -2.722 24.266 1.00 81.44 187 VAL A O 1
ATOM 1557 N N . LEU A 1 188 ? 2.818 -0.680 23.828 1.00 83.50 188 LEU A N 1
ATOM 1558 C CA . LEU A 1 188 ? 4.000 -0.812 24.681 1.00 83.50 188 LEU A CA 1
ATOM 1559 C C . LEU A 1 188 ? 3.635 -1.098 26.144 1.00 83.50 188 LEU A C 1
ATOM 1561 O O . LEU A 1 188 ? 4.229 -1.981 26.756 1.00 83.50 188 LEU A O 1
ATOM 1565 N N . GLN A 1 189 ? 2.610 -0.438 26.690 1.00 84.94 189 GLN A N 1
ATOM 1566 C CA . GLN A 1 189 ? 2.109 -0.705 28.045 1.00 84.94 189 GLN A CA 1
ATOM 1567 C C . GLN A 1 189 ? 1.553 -2.129 28.190 1.00 84.94 189 GLN A C 1
ATOM 1569 O O . GLN A 1 189 ? 1.808 -2.796 29.194 1.00 84.94 189 GLN A O 1
ATOM 1574 N N . LYS A 1 190 ? 0.829 -2.635 27.182 1.00 83.56 190 LYS A N 1
ATOM 1575 C CA . LYS A 1 190 ? 0.324 -4.019 27.172 1.00 83.56 190 LYS A CA 1
ATOM 1576 C C . LYS A 1 190 ? 1.467 -5.038 27.115 1.00 83.56 190 LYS A C 1
ATOM 1578 O O . LYS A 1 190 ? 1.426 -6.034 27.838 1.00 83.56 190 LYS A O 1
ATOM 1583 N N . ILE A 1 191 ? 2.495 -4.773 26.307 1.00 85.38 191 ILE A N 1
ATOM 1584 C CA . ILE A 1 191 ? 3.702 -5.606 26.213 1.00 85.38 191 ILE A CA 1
ATOM 1585 C C . ILE A 1 191 ? 4.446 -5.614 27.554 1.00 85.38 191 ILE A C 1
ATOM 1587 O O . ILE A 1 191 ? 4.714 -6.686 28.095 1.00 85.38 191 ILE A O 1
ATOM 1591 N N . GLN A 1 192 ? 4.699 -4.441 28.142 1.00 85.75 192 GLN A N 1
ATOM 1592 C CA . GLN A 1 192 ? 5.347 -4.315 29.451 1.00 85.75 192 GLN A CA 1
ATOM 1593 C C . GLN A 1 192 ? 4.574 -5.066 30.539 1.00 85.75 192 GLN A C 1
ATOM 1595 O O . GLN A 1 192 ? 5.169 -5.823 31.300 1.00 85.75 192 GLN A O 1
ATOM 1600 N N . LYS A 1 193 ? 3.241 -4.945 30.571 1.00 86.12 193 LYS A N 1
ATOM 1601 C CA . LYS A 1 193 ? 2.396 -5.667 31.532 1.00 86.12 193 LYS A CA 1
ATOM 1602 C C . LYS A 1 193 ? 2.525 -7.188 31.386 1.00 86.12 193 LYS A C 1
ATOM 1604 O O . LYS A 1 193 ? 2.672 -7.876 32.393 1.00 86.12 193 LYS A O 1
ATOM 1609 N N . LYS A 1 194 ? 2.527 -7.722 30.157 1.00 84.62 194 LYS A N 1
ATOM 1610 C CA . LYS A 1 194 ? 2.751 -9.161 29.897 1.00 84.62 194 LYS A CA 1
ATOM 1611 C C . LYS A 1 194 ? 4.141 -9.626 30.345 1.00 84.62 194 LYS A C 1
ATOM 1613 O O . LYS A 1 194 ? 4.255 -10.684 30.964 1.00 84.62 194 LYS A O 1
ATOM 1618 N N . ILE A 1 195 ? 5.182 -8.837 30.083 1.00 84.50 195 ILE A N 1
ATOM 1619 C CA . ILE A 1 195 ? 6.559 -9.156 30.494 1.00 84.50 195 ILE A CA 1
ATOM 1620 C C . ILE A 1 195 ? 6.678 -9.174 32.026 1.00 84.50 195 ILE A C 1
ATOM 1622 O O . ILE A 1 195 ? 7.237 -10.115 32.592 1.00 84.50 195 ILE A O 1
ATOM 1626 N N . SER A 1 196 ? 6.094 -8.189 32.713 1.00 78.94 196 SER A N 1
ATOM 1627 C CA . SER A 1 196 ? 6.097 -8.106 34.180 1.00 78.94 196 SER A CA 1
ATOM 1628 C C . SER A 1 196 ? 5.333 -9.256 34.846 1.00 78.94 196 SER A C 1
ATOM 1630 O O . SER A 1 196 ? 5.797 -9.802 35.845 1.00 78.94 196 SER A O 1
ATOM 1632 N N . LEU A 1 197 ? 4.197 -9.682 34.279 1.00 75.81 197 LEU A N 1
ATOM 1633 C CA . LEU A 1 197 ? 3.443 -10.847 34.766 1.00 75.81 197 LEU A CA 1
ATOM 1634 C C . LEU A 1 197 ? 4.226 -12.157 34.594 1.00 75.81 197 LEU A C 1
ATOM 1636 O O . LEU A 1 197 ? 4.229 -12.996 35.491 1.00 75.81 197 LEU A O 1
ATOM 1640 N N . THR A 1 198 ? 4.949 -12.300 33.481 1.00 72.12 198 THR A N 1
ATOM 1641 C CA . THR A 1 198 ? 5.799 -13.473 33.218 1.00 72.12 198 THR A CA 1
ATOM 1642 C C . THR A 1 198 ? 6.970 -13.547 34.204 1.00 72.12 198 THR A C 1
ATOM 1644 O O . THR A 1 198 ? 7.285 -14.623 34.710 1.00 72.12 198 THR A O 1
ATOM 1647 N N . LYS A 1 199 ? 7.576 -12.402 34.556 1.00 69.06 199 LYS A N 1
ATOM 1648 C CA . LYS A 1 199 ? 8.601 -12.328 35.614 1.00 69.06 199 LYS A CA 1
ATOM 1649 C C . LYS A 1 199 ? 8.053 -12.728 36.989 1.00 69.06 199 LYS A C 1
ATOM 1651 O O . LYS A 1 199 ? 8.716 -13.479 37.695 1.00 69.06 199 LYS A O 1
ATOM 1656 N N . LYS A 1 200 ? 6.842 -12.280 37.347 1.00 66.50 200 LYS A N 1
ATOM 1657 C CA . LYS A 1 200 ? 6.203 -12.602 38.637 1.00 66.50 200 LYS A CA 1
ATOM 1658 C C . LYS A 1 200 ? 5.838 -14.087 38.764 1.00 66.50 200 LYS A C 1
ATOM 1660 O O . LYS A 1 200 ? 6.004 -14.664 39.827 1.00 66.50 200 LYS A O 1
ATOM 1665 N N . HIS A 1 201 ? 5.393 -14.726 37.681 1.00 63.81 201 HIS A N 1
ATOM 1666 C CA . HIS A 1 201 ? 5.118 -16.166 37.689 1.00 63.81 201 HIS A CA 1
ATOM 1667 C C . HIS A 1 201 ? 6.396 -16.998 37.875 1.00 63.81 201 HIS A C 1
ATOM 1669 O O . HIS A 1 201 ? 6.385 -17.973 38.621 1.00 63.81 201 HIS A O 1
ATOM 1675 N N . LYS A 1 202 ? 7.508 -16.574 37.259 1.00 57.94 202 LYS A N 1
ATOM 1676 C CA . LYS A 1 202 ? 8.803 -17.256 37.365 1.00 57.94 202 LYS A CA 1
ATOM 1677 C C . LYS A 1 202 ? 9.449 -17.114 38.751 1.00 57.94 202 LYS A C 1
ATOM 1679 O O . LYS A 1 202 ? 10.177 -18.011 39.148 1.00 57.94 202 LYS A O 1
ATOM 1684 N N . SER A 1 203 ? 9.168 -16.035 39.491 1.00 60.16 203 SER A N 1
ATOM 1685 C CA . SER A 1 203 ? 9.670 -15.844 40.865 1.00 60.16 203 SER A CA 1
ATOM 1686 C C . SER A 1 203 ? 8.822 -16.520 41.949 1.00 60.16 203 SER A C 1
ATOM 1688 O O . SER A 1 203 ? 9.232 -16.505 43.097 1.00 60.16 203 SER A O 1
ATOM 1690 N N . ASN A 1 204 ? 7.646 -17.060 41.614 1.00 55.12 204 ASN A N 1
ATOM 1691 C CA . ASN A 1 204 ? 6.815 -17.847 42.537 1.00 55.12 204 ASN A CA 1
ATOM 1692 C C . ASN A 1 204 ? 7.088 -19.360 42.425 1.00 55.12 204 ASN A C 1
ATOM 1694 O O . ASN A 1 204 ? 6.420 -20.150 43.085 1.00 55.12 204 ASN A O 1
ATOM 1698 N N . PHE A 1 205 ? 7.996 -19.762 41.531 1.00 52.75 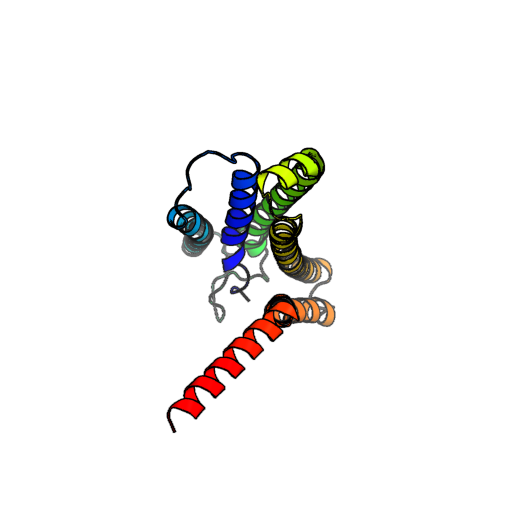205 PHE A N 1
ATOM 1699 C CA . PHE A 1 205 ? 8.361 -21.160 41.274 1.00 52.75 205 PHE A CA 1
ATOM 1700 C C . PHE A 1 205 ? 9.789 -21.497 41.752 1.00 52.75 205 PHE A C 1
ATOM 1702 O O . PHE A 1 205 ? 10.203 -22.649 41.668 1.00 52.75 205 PHE A O 1
ATOM 1709 N N . PHE A 1 206 ? 10.525 -20.494 42.236 1.00 46.62 206 PHE A N 1
ATOM 1710 C CA . PHE A 1 206 ? 11.801 -20.602 42.947 1.00 46.62 206 PHE A CA 1
ATOM 1711 C C . PHE A 1 206 ? 11.594 -20.090 44.369 1.00 46.62 206 PHE A C 1
ATOM 1713 O O . PHE A 1 206 ? 12.260 -20.627 45.277 1.00 46.62 206 PHE A O 1
#

Secondary structure (DSSP, 8-state):
--SSGGGHHHHHHHHHHHHHHHH-TTS----HHHHHHHHHHHHHHHHHHHHHHHHSS--TTTS----S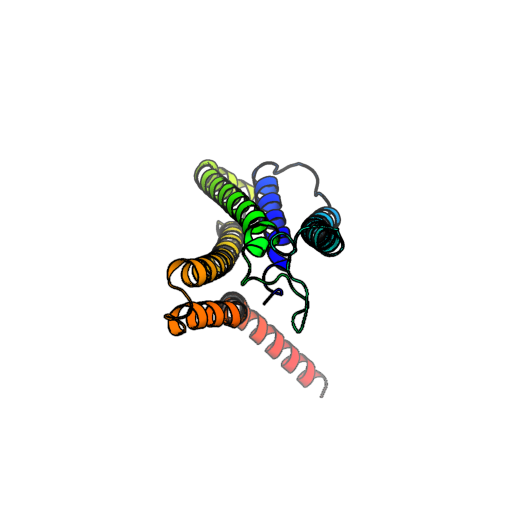S-SS--TTSTHHIIIIIHHHHHHHHHHHHHHHHHHHHHHHSHHHHHHHT-S-SHHHHHHHHHHHHHHHHHHHHHHHHHHHHHHHHHSGGGGHHHHHHHHHHHHTHHHHHHHHHHSSHHHHHHHHHHHHHHHHHHTT--

Nearest PDB structures (foldseek):
  4bvn-assembly1_A  TM=6.313E-01  e=1.110E-01  Meleagris gallopavo
  5a8e-assembly1_A  TM=6.255E-01  e=1.959E-01  Meleagris gallopavo
  2ycz-assembly1_A  TM=6.237E-01  e=2.258E-01  Meleagris gallopavo
  7xgg-assembly2_D  TM=3.858E-01  e=2.087E+00  synthetic construct
  8xql-assembly1_R  TM=4.964E-01  e=5.130E+00  Clostridium perfringens

Organism: Lucilia cuprina (NCBI:txid7375)

InterPro domains:
  IPR051384 Methuselah G-protein coupled receptor [PTHR47154] (16-201)